Protein AF-A0A951P080-F1 (afdb_monomer)

Structure (mmCIF, N/CA/C/O backbone):
data_AF-A0A951P080-F1
#
_entry.id   AF-A0A951P080-F1
#
loop_
_atom_site.group_PDB
_atom_site.id
_atom_site.type_symbol
_atom_site.label_atom_id
_atom_site.label_alt_id
_atom_site.label_comp_id
_atom_site.label_asym_id
_atom_site.label_entity_id
_atom_site.label_seq_id
_atom_site.pdbx_PDB_ins_code
_atom_site.Cartn_x
_atom_site.Cartn_y
_atom_site.Cartn_z
_atom_site.occupancy
_atom_site.B_iso_or_equiv
_atom_site.auth_seq_id
_atom_site.auth_comp_id
_atom_site.auth_asym_id
_atom_site.auth_atom_id
_atom_site.pdbx_PDB_model_num
ATOM 1 N N . MET A 1 1 ? -37.720 -25.717 30.117 1.00 42.75 1 MET A N 1
ATOM 2 C CA . MET A 1 1 ? -37.869 -25.252 28.722 1.00 42.75 1 MET A CA 1
ATOM 3 C C . MET A 1 1 ? -37.943 -23.733 28.734 1.00 42.75 1 MET A C 1
ATOM 5 O O . MET A 1 1 ? -38.967 -23.180 29.104 1.00 42.75 1 MET A O 1
ATOM 9 N N . ARG A 1 2 ? -36.810 -23.066 28.484 1.00 39.78 2 ARG A N 1
ATOM 10 C CA . ARG A 1 2 ? -36.698 -21.600 28.465 1.00 39.78 2 ARG A CA 1
ATOM 11 C C . ARG A 1 2 ? -37.092 -21.096 27.079 1.00 39.78 2 ARG A C 1
ATOM 13 O O . ARG A 1 2 ? -36.580 -21.608 26.089 1.00 39.78 2 ARG A O 1
ATOM 20 N N . ASN A 1 3 ? -37.979 -20.104 27.046 1.00 39.56 3 ASN A N 1
ATOM 21 C CA . ASN A 1 3 ? -38.381 -19.349 25.862 1.00 39.56 3 ASN A CA 1
ATOM 22 C C . ASN A 1 3 ? -37.153 -18.889 25.056 1.00 39.56 3 ASN A C 1
ATOM 24 O O . ASN A 1 3 ? -36.475 -17.939 25.439 1.00 39.56 3 ASN A O 1
ATOM 28 N N . LEU A 1 4 ? -36.884 -19.579 23.945 1.00 43.38 4 LEU A N 1
ATOM 29 C CA . LEU A 1 4 ? -35.788 -19.318 23.002 1.00 43.38 4 LEU A CA 1
ATOM 30 C C . LEU A 1 4 ? -36.251 -18.582 21.734 1.00 43.38 4 LEU A C 1
ATOM 32 O O . LEU A 1 4 ? -35.545 -18.556 20.735 1.00 43.38 4 LEU A O 1
ATOM 36 N N . PHE A 1 5 ? -37.415 -17.938 21.779 1.00 47.53 5 PHE A N 1
ATOM 37 C CA . PHE A 1 5 ? -37.917 -17.119 20.678 1.00 47.53 5 PHE A CA 1
ATOM 38 C C . PHE A 1 5 ? -38.288 -15.725 21.177 1.00 47.53 5 PHE A C 1
ATOM 40 O O . PHE A 1 5 ? -39.442 -15.308 21.153 1.00 47.53 5 PHE A O 1
ATOM 47 N N . SER A 1 6 ? -37.268 -14.980 21.610 1.00 41.91 6 SER A N 1
ATOM 48 C CA . SER A 1 6 ? -37.319 -13.525 21.485 1.00 41.91 6 SER A CA 1
ATOM 49 C C . SER A 1 6 ? -37.272 -13.219 19.991 1.00 41.91 6 SER A C 1
ATOM 51 O O . SER A 1 6 ? -36.218 -13.283 19.355 1.00 41.91 6 SER A O 1
ATOM 53 N N . LYS A 1 7 ? -38.456 -12.993 19.417 1.00 45.06 7 LYS A N 1
ATOM 54 C CA . LYS A 1 7 ? -38.647 -12.427 18.085 1.00 45.06 7 LYS A CA 1
ATOM 55 C C . LYS A 1 7 ? -37.811 -11.152 18.026 1.00 45.06 7 LYS A C 1
ATOM 57 O O . LYS A 1 7 ? -38.175 -10.134 18.607 1.00 45.06 7 LYS A O 1
ATOM 62 N N . ARG A 1 8 ? -36.678 -11.226 17.330 1.00 43.91 8 ARG A N 1
ATOM 63 C CA . ARG A 1 8 ? -35.948 -10.063 16.840 1.00 43.91 8 ARG A CA 1
ATOM 64 C C . ARG A 1 8 ? -36.950 -9.326 15.957 1.00 43.91 8 ARG A C 1
ATOM 66 O O . ARG A 1 8 ? -37.187 -9.735 14.825 1.00 43.91 8 ARG A O 1
ATOM 73 N N . THR A 1 9 ? -37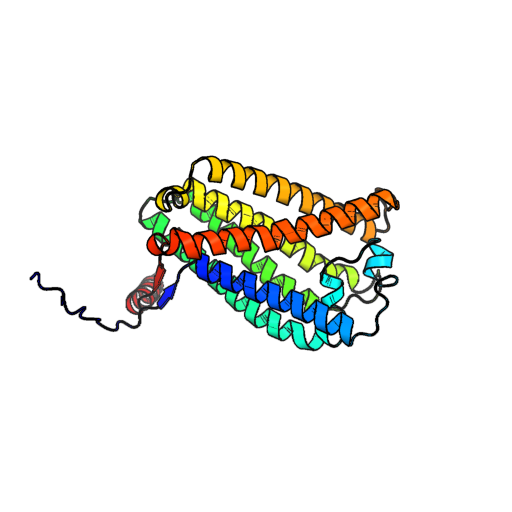.618 -8.310 16.492 1.00 46.84 9 THR A N 1
ATOM 74 C CA . THR A 1 9 ? -38.301 -7.309 15.675 1.00 46.84 9 THR A CA 1
ATOM 75 C C . THR A 1 9 ? -37.195 -6.550 14.970 1.00 46.84 9 THR A C 1
ATOM 77 O O . THR A 1 9 ? -36.691 -5.533 15.440 1.00 46.84 9 THR A O 1
ATOM 80 N N . GLN A 1 10 ? -36.737 -7.173 13.893 1.00 46.66 10 GLN A N 1
ATOM 81 C CA . GLN A 1 10 ? -35.905 -6.622 12.856 1.00 46.66 10 GLN A CA 1
ATOM 82 C C . GLN A 1 10 ? -36.757 -5.539 12.200 1.00 46.66 10 GLN A C 1
ATOM 84 O O . GLN A 1 10 ? -37.472 -5.769 11.235 1.00 46.66 10 GLN A O 1
ATOM 89 N N . SER A 1 11 ? -36.788 -4.372 12.840 1.00 48.22 11 SER A N 1
ATOM 90 C CA . SER A 1 11 ? -37.015 -3.133 12.124 1.00 48.22 11 SER A CA 1
ATOM 91 C C . SER A 1 11 ? -35.879 -3.080 11.114 1.00 48.22 11 SER A C 1
ATOM 93 O O . SER A 1 11 ? -34.749 -2.796 11.507 1.00 48.22 11 SER A O 1
ATOM 95 N N . ASP A 1 12 ? -36.167 -3.449 9.868 1.00 53.22 12 ASP A N 1
ATOM 96 C CA . ASP A 1 12 ? -35.338 -3.198 8.689 1.00 53.22 12 ASP A CA 1
ATOM 97 C C . ASP A 1 12 ? -35.188 -1.676 8.522 1.00 53.22 12 ASP A C 1
ATOM 99 O O . ASP A 1 12 ? -35.744 -1.064 7.614 1.00 53.22 12 ASP A O 1
ATOM 103 N N . SER A 1 13 ? -34.498 -1.016 9.456 1.00 58.09 13 SER A N 1
ATOM 104 C CA . SER A 1 13 ? -33.923 0.283 9.160 1.00 58.09 13 SER A CA 1
ATOM 105 C C . SER A 1 13 ? -32.848 0.029 8.114 1.00 58.09 13 SER A C 1
ATOM 107 O O . SER A 1 13 ? -31.997 -0.841 8.304 1.00 58.09 13 SER A O 1
ATOM 109 N N . ASP A 1 14 ? -32.930 0.756 6.999 1.00 73.12 14 ASP A N 1
ATOM 110 C CA . ASP A 1 14 ? -31.970 0.788 5.890 1.00 73.12 14 ASP A CA 1
ATOM 111 C C . ASP A 1 14 ? -30.580 1.291 6.350 1.00 73.12 14 ASP A C 1
ATOM 113 O O . ASP A 1 14 ? -30.051 2.293 5.860 1.00 73.12 14 ASP A O 1
ATOM 117 N N . ASP A 1 15 ? -29.992 0.637 7.349 1.00 82.62 15 ASP A N 1
ATOM 118 C CA . ASP A 1 15 ? -28.754 1.035 7.993 1.00 82.62 15 ASP A CA 1
ATOM 119 C C . ASP A 1 15 ? -27.585 0.319 7.322 1.00 82.62 15 ASP A C 1
ATOM 121 O O . ASP A 1 15 ? -27.435 -0.907 7.369 1.00 82.62 15 ASP A O 1
ATOM 125 N N . LEU A 1 16 ? -26.704 1.103 6.707 1.00 89.62 16 LEU A N 1
ATOM 126 C CA . LEU A 1 16 ? -25.500 0.578 6.081 1.00 89.62 16 LEU A CA 1
ATOM 127 C C . LEU A 1 16 ? -24.460 0.264 7.166 1.00 89.62 16 LEU A C 1
ATOM 129 O O . LEU A 1 16 ? -23.935 1.161 7.827 1.00 89.62 16 LEU A O 1
ATOM 133 N N . THR A 1 17 ? -24.133 -1.020 7.331 1.00 92.62 17 THR A N 1
ATOM 134 C CA . THR A 1 17 ? -23.106 -1.482 8.276 1.00 92.62 17 THR A CA 1
ATOM 135 C C . THR A 1 17 ? -21.754 -1.657 7.593 1.00 92.62 17 THR A C 1
ATOM 137 O O . THR A 1 17 ? -21.612 -2.473 6.678 1.00 92.62 17 THR A O 1
ATOM 140 N N . LEU A 1 18 ? -20.731 -0.954 8.075 1.00 94.44 18 LEU A N 1
ATOM 141 C CA . LEU A 1 18 ? -19.364 -1.048 7.565 1.00 94.44 18 LEU A CA 1
ATOM 142 C C . LEU A 1 18 ? -18.445 -1.676 8.618 1.00 94.44 18 LEU A C 1
ATOM 144 O O . LEU A 1 18 ? -18.350 -1.196 9.744 1.00 94.44 18 LEU A O 1
ATOM 148 N N . VAL A 1 19 ? -17.725 -2.733 8.236 1.00 96.56 19 VAL A N 1
ATOM 149 C CA . VAL A 1 19 ? -16.697 -3.366 9.078 1.00 96.56 19 VAL A CA 1
ATOM 150 C C . VAL A 1 19 ? -15.332 -3.087 8.466 1.00 96.56 19 VAL A C 1
ATOM 152 O O . VAL A 1 19 ? -14.973 -3.679 7.445 1.00 96.56 19 VAL A O 1
ATOM 155 N N . VAL A 1 20 ? -14.575 -2.186 9.093 1.00 96.62 20 VAL A N 1
ATOM 156 C CA . VAL A 1 20 ? -13.338 -1.610 8.536 1.00 96.62 20 VAL A CA 1
ATOM 157 C C . VAL A 1 20 ? -12.326 -2.683 8.133 1.00 96.62 20 VAL A C 1
ATOM 159 O O . VAL A 1 20 ? -11.852 -2.680 6.997 1.00 96.62 20 VAL A O 1
ATOM 162 N N . GLU A 1 21 ? -12.059 -3.657 9.005 1.00 96.94 21 GLU A N 1
ATOM 163 C CA . GLU A 1 21 ? -11.062 -4.702 8.725 1.00 96.94 21 GLU A CA 1
ATOM 164 C C . GLU A 1 21 ? -11.506 -5.658 7.601 1.00 96.94 21 GLU A C 1
ATOM 166 O O . GLU A 1 21 ? -10.677 -6.143 6.831 1.00 96.94 21 GLU A O 1
ATOM 171 N N . LYS A 1 22 ? -12.821 -5.878 7.428 1.00 97.06 22 LYS A N 1
ATOM 172 C CA . LYS A 1 22 ? -13.353 -6.671 6.303 1.00 97.06 22 LYS A CA 1
ATOM 173 C C . LYS A 1 22 ? -13.254 -5.905 4.985 1.00 97.06 22 LYS A C 1
ATOM 175 O O . LYS A 1 22 ? -12.904 -6.502 3.970 1.00 97.06 22 LYS A O 1
ATOM 180 N N . LEU A 1 23 ? -13.540 -4.600 4.988 1.00 97.56 23 LEU A N 1
ATOM 181 C CA . LEU A 1 23 ? -13.357 -3.745 3.809 1.00 97.56 23 LEU A CA 1
ATOM 182 C C . LEU A 1 23 ? -11.888 -3.699 3.395 1.00 97.56 23 LEU A C 1
ATOM 184 O O . LEU A 1 23 ? -11.578 -3.877 2.219 1.00 97.56 23 LEU A O 1
ATOM 188 N N . ARG A 1 24 ? -10.980 -3.565 4.367 1.00 97.75 24 ARG A N 1
ATOM 189 C CA . ARG A 1 24 ? -9.542 -3.627 4.116 1.00 97.75 24 ARG A CA 1
ATOM 190 C C . ARG A 1 24 ? -9.130 -4.962 3.500 1.00 97.75 24 ARG A C 1
ATOM 192 O O . ARG A 1 24 ? -8.413 -4.963 2.505 1.00 97.75 24 ARG A O 1
ATOM 199 N N . LEU A 1 25 ? -9.593 -6.089 4.048 1.00 98.00 25 LEU A N 1
ATOM 200 C CA . LEU A 1 25 ? -9.307 -7.413 3.486 1.00 98.00 25 LEU A CA 1
ATOM 201 C C . LEU A 1 25 ? -9.775 -7.526 2.028 1.00 98.00 25 LEU A C 1
ATOM 203 O O . LEU A 1 25 ? -9.013 -7.994 1.187 1.00 98.00 25 LEU A O 1
ATOM 207 N N . ARG A 1 26 ? -10.994 -7.061 1.721 1.00 98.25 26 ARG A N 1
ATOM 208 C CA . ARG A 1 26 ? -11.545 -7.058 0.355 1.00 98.25 26 ARG A CA 1
ATOM 209 C C . ARG A 1 26 ? -10.713 -6.203 -0.598 1.00 98.25 26 ARG A C 1
ATOM 211 O O . ARG A 1 26 ? -10.420 -6.660 -1.694 1.00 98.25 26 ARG A O 1
ATOM 218 N N . ALA A 1 27 ? -10.301 -5.012 -0.170 1.00 97.94 27 ALA A N 1
ATOM 219 C CA . ALA A 1 27 ? -9.490 -4.112 -0.984 1.00 97.94 27 ALA A CA 1
ATOM 220 C C . ALA A 1 27 ? -8.101 -4.701 -1.299 1.00 97.94 27 ALA A C 1
ATOM 222 O O . ALA A 1 27 ? -7.631 -4.648 -2.432 1.00 97.94 27 ALA A O 1
ATOM 223 N N . TYR A 1 28 ? -7.446 -5.329 -0.319 1.00 98.12 28 TYR A N 1
ATOM 224 C CA . TYR A 1 28 ? -6.177 -6.024 -0.560 1.00 98.12 28 TYR A CA 1
ATOM 225 C C . TYR A 1 28 ? -6.343 -7.283 -1.419 1.00 98.12 28 TYR A C 1
ATOM 227 O O . TYR A 1 28 ? -5.500 -7.557 -2.271 1.00 98.12 28 TYR A O 1
ATOM 235 N N . ALA A 1 29 ? -7.427 -8.037 -1.224 1.00 98.19 29 ALA A N 1
ATOM 236 C CA . ALA A 1 29 ? -7.731 -9.195 -2.055 1.00 98.19 29 ALA A CA 1
ATOM 237 C C . ALA A 1 29 ? -7.985 -8.789 -3.515 1.00 98.19 29 ALA A C 1
ATOM 239 O O . ALA A 1 29 ? -7.468 -9.441 -4.416 1.00 98.19 29 ALA A O 1
ATOM 240 N N . SER A 1 30 ? -8.710 -7.692 -3.764 1.00 98.38 30 SER A N 1
ATOM 241 C CA . SER A 1 30 ? -8.926 -7.195 -5.127 1.00 98.38 30 SER A CA 1
ATOM 242 C C . SER A 1 30 ? -7.626 -6.704 -5.769 1.00 98.38 30 SER A C 1
ATOM 244 O O . SER A 1 30 ? -7.385 -6.992 -6.937 1.00 98.38 30 SER A O 1
ATOM 246 N N . PHE A 1 31 ? -6.739 -6.056 -5.003 1.00 97.75 31 PHE A N 1
ATOM 247 C CA . PHE A 1 31 ? -5.404 -5.712 -5.496 1.00 97.75 31 PHE A CA 1
ATOM 248 C C . PHE A 1 31 ? -4.595 -6.957 -5.881 1.00 97.75 31 PHE A C 1
ATOM 250 O O . PHE A 1 31 ? -3.954 -6.976 -6.929 1.00 97.75 31 PHE A O 1
ATOM 257 N N . LEU A 1 32 ? -4.656 -8.024 -5.079 1.00 97.81 32 LEU A N 1
ATOM 258 C CA . LEU A 1 32 ? -3.996 -9.282 -5.421 1.00 97.81 32 LEU A CA 1
ATOM 259 C C . LEU A 1 32 ? -4.563 -9.887 -6.715 1.00 97.81 32 LEU A C 1
ATOM 261 O O . LEU A 1 32 ? -3.796 -10.415 -7.513 1.00 97.81 32 LEU A O 1
ATOM 265 N N . VAL A 1 33 ? -5.870 -9.760 -6.966 1.00 98.38 33 VAL A N 1
ATOM 266 C CA . VAL A 1 33 ? -6.475 -10.162 -8.248 1.00 98.38 33 VAL A CA 1
ATOM 267 C C . VAL A 1 33 ? -5.895 -9.355 -9.413 1.00 98.38 33 VAL A C 1
ATOM 269 O O . VAL A 1 33 ? -5.514 -9.963 -10.409 1.00 98.38 33 VAL A O 1
ATOM 272 N N . VAL A 1 34 ? -5.751 -8.027 -9.289 1.00 98.38 34 VAL A N 1
ATOM 273 C CA . VAL A 1 34 ? -5.088 -7.187 -10.314 1.00 98.38 34 VAL A CA 1
ATOM 274 C C . VAL A 1 34 ? -3.682 -7.713 -10.614 1.00 98.38 34 VAL A C 1
ATOM 276 O O . VAL A 1 34 ? -3.332 -7.914 -11.775 1.00 98.38 34 VAL A O 1
ATOM 279 N N . VAL A 1 35 ? -2.898 -7.995 -9.568 1.00 97.94 35 VAL A N 1
ATOM 280 C CA . VAL A 1 35 ? -1.530 -8.518 -9.697 1.00 97.94 35 VAL A CA 1
ATOM 281 C C . VAL A 1 35 ? -1.510 -9.869 -10.417 1.00 97.94 35 VAL A C 1
ATOM 283 O O . VAL A 1 35 ? -0.759 -10.044 -11.375 1.00 97.94 35 VAL A O 1
ATOM 286 N N . LEU A 1 36 ? -2.333 -10.822 -9.975 1.00 98.31 36 LEU A N 1
ATOM 287 C CA . LEU A 1 36 ? -2.366 -12.175 -10.536 1.00 98.31 36 LEU A CA 1
ATOM 288 C C . LEU A 1 36 ? -2.833 -12.182 -11.994 1.00 98.31 36 LEU A C 1
ATOM 290 O O . LEU A 1 36 ? -2.247 -12.888 -12.813 1.00 98.31 36 LEU A O 1
ATOM 294 N N . VAL A 1 37 ? -3.848 -11.379 -12.328 1.00 98.56 37 VAL A N 1
ATOM 295 C CA . VAL A 1 37 ? -4.313 -11.226 -13.712 1.00 98.56 37 VAL A CA 1
ATOM 296 C C . VAL A 1 37 ? -3.223 -10.590 -14.574 1.00 98.56 37 VAL A C 1
ATOM 298 O O . VAL A 1 37 ? -2.988 -11.075 -15.673 1.00 98.56 37 VAL A O 1
ATOM 301 N N . GLY A 1 38 ? -2.505 -9.578 -14.078 1.00 98.25 38 GLY A N 1
ATOM 302 C CA . GLY A 1 38 ? -1.392 -8.968 -14.815 1.00 98.25 38 GLY A CA 1
ATOM 303 C C . GLY A 1 38 ? -0.272 -9.959 -15.124 1.00 98.25 38 GLY A C 1
ATOM 304 O O . GLY A 1 38 ? 0.170 -10.059 -16.269 1.00 98.25 38 GLY A O 1
ATOM 305 N N . ILE A 1 39 ? 0.140 -10.755 -14.129 1.00 98.00 39 ILE A N 1
ATOM 306 C CA . ILE A 1 39 ? 1.137 -11.822 -14.314 1.00 98.00 39 ILE A CA 1
ATOM 307 C C . ILE A 1 39 ? 0.652 -12.831 -15.362 1.00 98.00 39 ILE A C 1
ATOM 309 O O . ILE A 1 39 ? 1.402 -13.185 -16.270 1.00 98.00 39 ILE A O 1
ATOM 313 N N . LEU A 1 40 ? -0.601 -13.283 -15.249 1.00 98.38 40 LEU A N 1
ATOM 314 C CA . LEU A 1 40 ? -1.192 -14.255 -16.167 1.00 98.38 40 LEU A CA 1
ATOM 315 C C . LEU A 1 40 ? -1.228 -13.724 -17.604 1.00 98.38 40 LEU A C 1
ATOM 317 O O . LEU A 1 40 ? -0.775 -14.404 -18.521 1.00 98.38 40 LEU A O 1
ATOM 321 N N . LEU A 1 41 ? -1.747 -12.511 -17.798 1.00 98.25 41 LEU A N 1
ATOM 322 C CA . LEU A 1 41 ? -1.898 -11.906 -19.118 1.00 98.25 41 LEU A CA 1
ATOM 323 C C . LEU A 1 41 ? -0.547 -11.656 -19.789 1.00 98.25 41 LEU A C 1
ATOM 325 O O . LEU A 1 41 ? -0.375 -11.972 -20.964 1.00 98.25 41 LEU A O 1
ATOM 329 N N . THR A 1 42 ? 0.422 -11.146 -19.033 1.00 97.25 42 THR A N 1
ATOM 330 C CA . THR A 1 42 ? 1.763 -10.869 -19.556 1.00 97.25 42 THR A CA 1
ATOM 331 C C . THR A 1 42 ? 2.460 -12.157 -19.986 1.00 97.25 42 THR A C 1
ATOM 333 O O . THR A 1 42 ? 2.952 -12.244 -21.108 1.00 97.25 42 THR A O 1
ATOM 336 N N . ASN A 1 43 ? 2.446 -13.187 -19.134 1.00 96.69 43 ASN A N 1
ATOM 337 C CA . ASN A 1 43 ? 3.151 -14.440 -19.411 1.00 96.69 43 ASN A CA 1
ATOM 338 C C . ASN A 1 43 ? 2.510 -15.263 -20.537 1.00 96.69 43 ASN A C 1
ATOM 340 O O . ASN A 1 43 ? 3.216 -16.011 -21.205 1.00 96.69 43 ASN A O 1
ATOM 344 N N . LEU A 1 44 ? 1.190 -15.166 -20.732 1.00 97.69 44 LEU A N 1
ATOM 345 C CA . LEU A 1 44 ? 0.491 -15.935 -21.766 1.00 97.69 44 LEU A CA 1
ATOM 346 C C . LEU A 1 44 ? 0.405 -15.217 -23.117 1.00 97.69 44 LEU A C 1
ATOM 348 O O . LEU A 1 44 ? 0.322 -15.898 -24.137 1.00 97.69 44 LEU A O 1
ATOM 352 N N . PHE A 1 45 ? 0.387 -13.878 -23.142 1.00 97.31 45 PHE A N 1
ATOM 353 C CA . PHE A 1 45 ? 0.009 -13.132 -24.351 1.00 97.31 45 PHE A CA 1
ATOM 354 C C . PHE A 1 45 ? 0.978 -12.024 -24.776 1.00 97.31 45 PHE A C 1
ATOM 356 O O . PHE A 1 45 ? 0.963 -11.663 -25.951 1.00 97.31 45 PHE A O 1
ATOM 363 N N . ALA A 1 46 ? 1.804 -11.465 -23.883 1.00 93.38 46 ALA A N 1
ATOM 364 C CA . ALA A 1 46 ? 2.576 -10.262 -24.218 1.00 93.38 46 ALA A CA 1
ATOM 365 C C . ALA A 1 46 ? 3.802 -10.534 -25.113 1.00 93.38 46 ALA A C 1
ATOM 367 O O . ALA A 1 46 ? 4.319 -9.598 -25.714 1.00 93.38 46 ALA A O 1
ATOM 368 N N . ASN A 1 47 ? 4.259 -11.791 -25.225 1.00 94.69 47 ASN A N 1
ATOM 369 C CA . ASN A 1 47 ? 5.439 -12.187 -26.014 1.00 94.69 47 ASN A CA 1
ATOM 370 C C . ASN A 1 47 ? 6.676 -11.297 -25.762 1.00 94.69 47 ASN A C 1
ATOM 372 O O . ASN A 1 47 ? 7.404 -10.951 -26.690 1.00 94.69 47 ASN A O 1
ATOM 376 N N . ILE A 1 48 ? 6.903 -10.912 -24.503 1.00 94.19 48 ILE A N 1
ATOM 377 C CA . ILE A 1 48 ? 8.035 -10.074 -24.096 1.00 94.19 48 ILE A CA 1
ATOM 378 C C . ILE A 1 48 ? 9.167 -10.917 -23.510 1.00 94.19 48 ILE A C 1
ATOM 380 O O . ILE A 1 48 ? 8.919 -11.871 -22.770 1.00 94.19 48 ILE A O 1
ATOM 384 N N . ASP A 1 49 ? 10.413 -10.521 -23.772 1.00 95.88 49 ASP A N 1
ATOM 385 C CA . ASP A 1 49 ? 11.555 -11.035 -23.019 1.00 95.88 49 ASP A CA 1
ATOM 386 C C . ASP A 1 49 ? 11.737 -10.214 -21.739 1.00 95.88 49 ASP A C 1
ATOM 388 O O . ASP A 1 49 ? 12.182 -9.066 -21.754 1.00 95.88 49 ASP A O 1
ATOM 392 N N . LEU A 1 50 ? 11.397 -10.814 -20.599 1.00 94.69 50 LEU A N 1
ATOM 393 C CA . LEU A 1 50 ? 11.576 -10.179 -19.294 1.00 94.69 50 LEU A CA 1
ATOM 394 C C . LEU A 1 50 ? 13.056 -9.929 -18.959 1.00 94.69 50 LEU A C 1
ATOM 396 O O . LEU A 1 50 ? 13.341 -9.084 -18.109 1.00 94.69 50 LEU A O 1
ATOM 400 N N . ASN A 1 51 ? 14.001 -10.621 -19.597 1.00 95.94 51 ASN A N 1
ATOM 401 C CA . ASN A 1 51 ? 15.432 -10.386 -19.383 1.00 95.94 51 ASN A CA 1
ATOM 402 C C . ASN A 1 51 ? 15.959 -9.163 -20.143 1.00 95.94 51 ASN A C 1
ATOM 404 O O . ASN A 1 51 ? 17.055 -8.703 -19.832 1.00 95.94 51 ASN A O 1
ATOM 408 N N . ASP A 1 52 ? 15.177 -8.619 -21.076 1.00 95.62 52 ASP A N 1
ATOM 409 C CA . ASP A 1 52 ? 15.516 -7.424 -21.855 1.00 95.62 52 ASP A CA 1
ATOM 410 C C . ASP A 1 52 ? 14.420 -6.346 -21.770 1.00 95.62 52 ASP A C 1
ATOM 412 O O . ASP A 1 52 ? 14.220 -5.525 -22.662 1.00 95.62 52 ASP A O 1
ATOM 416 N N . SER A 1 53 ? 13.667 -6.334 -20.670 1.00 95.31 53 SER A N 1
ATOM 417 C CA . SER A 1 53 ? 12.686 -5.280 -20.422 1.00 95.31 53 SER A CA 1
ATOM 418 C C . SER A 1 53 ? 13.376 -3.941 -20.125 1.00 95.31 53 SER A C 1
ATOM 420 O O . SER A 1 53 ? 14.499 -3.888 -19.614 1.00 95.31 53 SER A O 1
ATOM 422 N N . LEU A 1 54 ? 12.657 -2.831 -20.320 1.00 95.06 54 LEU A N 1
ATOM 423 C CA . LEU A 1 54 ? 13.146 -1.499 -19.942 1.00 95.06 54 LEU A CA 1
ATOM 424 C C . LEU A 1 54 ? 13.513 -1.421 -18.449 1.00 95.06 54 LEU A C 1
ATOM 426 O O . LEU A 1 54 ? 14.504 -0.797 -18.071 1.00 95.06 54 LEU A O 1
ATOM 430 N N . LEU A 1 55 ? 12.736 -2.085 -17.588 1.00 94.50 55 LEU A N 1
ATOM 431 C CA . LEU A 1 55 ? 13.009 -2.143 -16.153 1.00 94.50 55 LEU A CA 1
ATOM 432 C C . LEU A 1 55 ? 14.292 -2.929 -15.864 1.00 94.50 55 LEU A C 1
ATOM 434 O O . LEU A 1 55 ? 15.074 -2.513 -15.009 1.00 94.50 55 LEU A O 1
ATOM 438 N N . MET A 1 56 ? 14.545 -4.024 -16.583 1.00 95.69 56 MET A N 1
ATOM 439 C CA . MET A 1 56 ? 15.796 -4.770 -16.468 1.00 95.69 56 MET A CA 1
ATOM 440 C C . MET A 1 56 ? 16.990 -3.921 -16.917 1.00 95.69 56 MET A C 1
ATOM 442 O O . MET A 1 56 ? 18.005 -3.887 -16.223 1.00 95.69 56 MET A O 1
ATOM 446 N N . GLN A 1 57 ? 16.856 -3.181 -18.018 1.00 94.94 57 GLN A N 1
ATOM 447 C CA . GLN A 1 57 ? 17.912 -2.309 -18.539 1.00 94.94 57 GLN A CA 1
ATOM 448 C C . GLN A 1 57 ? 18.243 -1.153 -17.579 1.00 94.94 57 GLN A C 1
ATOM 450 O O . GLN A 1 57 ? 19.417 -0.858 -17.354 1.00 94.94 57 GLN A O 1
ATOM 455 N N . VAL A 1 58 ? 17.230 -0.521 -16.974 1.00 94.69 58 VAL A N 1
ATOM 456 C CA . VAL A 1 58 ? 17.430 0.638 -16.085 1.00 94.69 58 VAL A CA 1
ATOM 457 C C . VAL A 1 58 ? 17.752 0.217 -14.651 1.00 94.69 58 VAL A C 1
ATOM 459 O O . VAL A 1 58 ? 18.727 0.687 -14.066 1.00 94.69 58 VAL A O 1
ATOM 462 N N . PHE A 1 59 ? 16.942 -0.659 -14.056 1.00 94.62 59 PHE A N 1
ATOM 463 C CA . PHE A 1 59 ? 17.048 -1.025 -12.639 1.00 94.62 59 PHE A CA 1
ATOM 464 C C . PHE A 1 59 ? 17.902 -2.272 -12.396 1.00 94.62 59 PHE A C 1
ATOM 466 O O . PHE A 1 59 ? 18.338 -2.502 -11.267 1.00 94.62 59 PHE A O 1
ATOM 473 N N . GLY A 1 60 ? 18.137 -3.095 -13.422 1.00 94.75 60 GLY A N 1
ATOM 474 C CA . GLY A 1 60 ? 18.809 -4.388 -13.280 1.00 94.75 60 GLY A CA 1
ATOM 475 C C . GLY A 1 60 ? 17.932 -5.490 -12.684 1.00 94.75 60 GLY A C 1
ATOM 476 O O . GLY A 1 60 ? 18.456 -6.544 -12.326 1.00 94.75 60 GLY A O 1
ATOM 477 N N . PHE A 1 61 ? 16.627 -5.246 -12.533 1.00 95.62 61 PHE A N 1
ATOM 478 C CA . PHE A 1 61 ? 15.631 -6.238 -12.135 1.00 95.62 61 PHE A CA 1
ATOM 479 C C . PHE A 1 61 ? 14.224 -5.784 -12.538 1.00 95.62 61 PHE A C 1
ATOM 481 O O . PHE A 1 61 ? 13.935 -4.591 -12.621 1.00 95.62 61 PHE A O 1
ATOM 488 N N . ASN A 1 62 ? 13.319 -6.748 -12.704 1.00 95.94 62 ASN A N 1
ATOM 489 C CA . ASN A 1 62 ? 11.895 -6.469 -12.854 1.00 95.94 62 ASN A CA 1
ATOM 490 C C . ASN A 1 62 ? 11.210 -6.406 -11.493 1.00 95.94 62 ASN A C 1
ATOM 492 O O . ASN A 1 62 ? 11.287 -7.357 -10.712 1.00 95.94 62 ASN A O 1
ATOM 496 N N . ASN A 1 63 ? 10.512 -5.302 -11.240 1.00 95.25 63 ASN A N 1
ATOM 497 C CA . ASN A 1 63 ? 9.524 -5.219 -10.171 1.00 95.25 63 ASN A CA 1
ATOM 498 C C . ASN A 1 63 ? 8.142 -5.648 -10.700 1.00 95.25 63 ASN A C 1
ATOM 500 O O . ASN A 1 63 ? 7.982 -5.955 -11.881 1.00 95.25 63 ASN A O 1
ATOM 504 N N . ILE A 1 64 ? 7.134 -5.669 -9.826 1.00 96.00 64 ILE A N 1
ATOM 505 C CA . ILE A 1 64 ? 5.789 -6.142 -10.183 1.00 96.00 64 ILE A CA 1
ATOM 506 C C . ILE A 1 64 ? 5.111 -5.330 -11.302 1.00 96.00 64 ILE A C 1
ATOM 508 O O . ILE A 1 64 ? 4.257 -5.875 -11.995 1.00 96.00 64 ILE A O 1
ATOM 512 N N . CYS A 1 65 ? 5.489 -4.064 -11.505 1.00 95.44 65 CYS A N 1
ATOM 513 C CA . CYS A 1 65 ? 4.877 -3.208 -12.520 1.00 95.44 65 CYS A CA 1
ATOM 514 C C . CYS A 1 65 ? 5.151 -3.692 -13.944 1.00 95.44 65 CYS A C 1
ATOM 516 O O . CYS A 1 65 ? 4.307 -3.467 -14.798 1.00 95.44 65 CYS A O 1
ATOM 518 N N . VAL A 1 66 ? 6.222 -4.467 -14.182 1.00 96.94 66 VAL A N 1
ATOM 519 C CA . VAL A 1 66 ? 6.499 -5.027 -15.520 1.00 96.94 66 VAL A CA 1
ATOM 520 C C . VAL A 1 66 ? 5.304 -5.811 -16.076 1.00 96.94 66 VAL A C 1
ATOM 522 O O . VAL A 1 66 ? 5.075 -5.836 -17.278 1.00 96.94 66 VAL A O 1
ATOM 525 N N . TYR A 1 67 ? 4.504 -6.433 -15.202 1.00 97.75 67 TYR A N 1
ATOM 526 C CA . TYR A 1 67 ? 3.331 -7.218 -15.590 1.00 97.75 67 TYR A CA 1
ATOM 527 C C . TYR A 1 67 ? 2.096 -6.360 -15.911 1.00 97.75 67 TYR A C 1
ATOM 529 O O . TYR A 1 67 ? 1.035 -6.887 -16.255 1.00 97.75 67 TYR A O 1
ATOM 537 N N . PHE A 1 68 ? 2.199 -5.045 -15.742 1.00 97.38 68 PHE A N 1
ATOM 538 C CA . PHE A 1 68 ? 1.138 -4.074 -15.996 1.00 97.38 68 PHE A CA 1
ATOM 539 C C . PHE A 1 68 ? 1.399 -3.263 -17.269 1.00 97.38 68 PHE A C 1
ATOM 541 O O . PHE A 1 68 ? 0.462 -2.678 -17.808 1.00 97.38 68 PHE A O 1
ATOM 548 N N . ASP A 1 69 ? 2.639 -3.278 -17.764 1.00 96.50 69 ASP A N 1
ATOM 549 C CA . ASP A 1 69 ? 3.139 -2.326 -18.761 1.00 96.50 69 ASP A CA 1
ATOM 550 C C . ASP 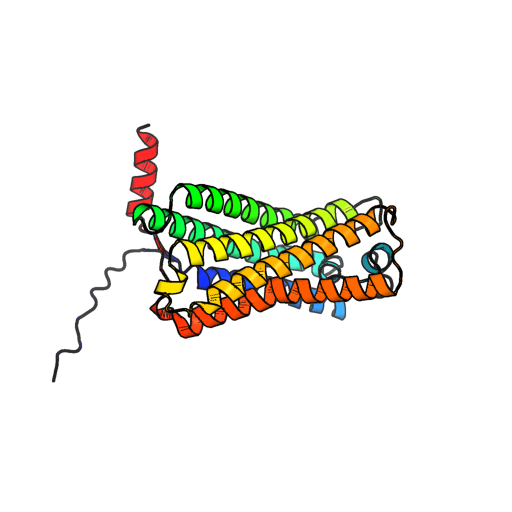A 1 69 ? 2.836 -2.715 -20.213 1.00 96.50 69 ASP A C 1
ATOM 552 O O . ASP A 1 69 ? 2.885 -1.862 -21.102 1.00 96.50 69 ASP A O 1
ATOM 556 N N . TYR A 1 70 ? 2.494 -3.984 -20.461 1.00 95.88 70 TYR A N 1
ATOM 557 C CA . TYR A 1 70 ? 2.364 -4.541 -21.809 1.00 95.88 70 TYR A CA 1
ATOM 558 C C . TYR A 1 70 ? 0.941 -5.032 -22.116 1.00 95.88 70 TYR A C 1
ATOM 560 O O . TYR A 1 70 ? 0.275 -5.597 -21.242 1.00 95.88 70 TYR A O 1
ATOM 568 N N . PRO A 1 71 ? 0.448 -4.871 -23.359 1.00 96.69 71 PRO A N 1
ATOM 569 C CA . PRO A 1 71 ? -0.787 -5.509 -23.799 1.00 96.69 71 PRO A CA 1
ATOM 570 C C . PRO A 1 71 ? -0.756 -7.038 -23.617 1.00 96.69 71 PRO A C 1
ATOM 572 O O . PRO A 1 71 ? 0.281 -7.655 -23.861 1.00 96.69 71 PRO A O 1
ATOM 575 N N . PRO A 1 72 ? -1.880 -7.673 -23.228 1.00 97.44 72 PRO A N 1
ATOM 576 C CA . PRO A 1 72 ? -3.208 -7.088 -23.012 1.00 97.44 72 PRO A CA 1
ATOM 577 C C . PRO A 1 72 ? -3.442 -6.528 -21.593 1.00 97.44 72 PRO A C 1
ATOM 579 O O . PRO A 1 72 ? -4.541 -6.044 -21.310 1.00 97.44 72 PRO A O 1
ATOM 582 N N . SER A 1 73 ? -2.450 -6.567 -20.692 1.00 97.88 73 SER A N 1
ATOM 583 C CA . SER A 1 73 ? -2.593 -6.068 -19.314 1.00 97.88 73 SER A CA 1
ATOM 584 C C . SER A 1 73 ? -2.993 -4.592 -19.271 1.00 97.88 73 SER A C 1
ATOM 586 O O . SER A 1 73 ? -3.881 -4.224 -18.501 1.00 97.88 73 SER A O 1
ATOM 588 N N . THR A 1 74 ? -2.432 -3.764 -20.154 1.00 96.81 74 THR A N 1
ATOM 589 C CA . THR A 1 74 ? -2.758 -2.330 -20.259 1.00 96.81 74 THR A CA 1
ATOM 590 C C . THR A 1 74 ? -4.224 -2.050 -20.606 1.00 96.81 74 THR A C 1
ATOM 592 O O . THR A 1 74 ? -4.725 -0.974 -20.296 1.00 96.81 74 THR A O 1
ATOM 595 N N . TYR A 1 75 ? -4.951 -3.012 -21.185 1.00 96.88 75 TYR A N 1
ATOM 596 C CA . TYR A 1 75 ? -6.380 -2.870 -21.493 1.00 96.88 75 TYR A CA 1
ATOM 597 C C . TYR A 1 75 ? -7.285 -3.389 -20.372 1.00 96.88 75 TYR A C 1
ATOM 599 O O . TYR A 1 75 ? -8.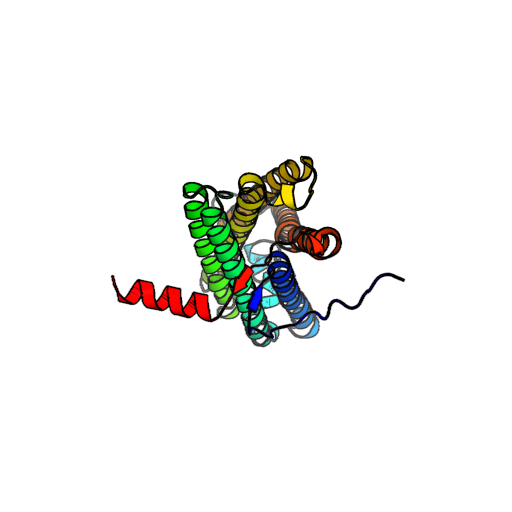358 -2.839 -20.127 1.00 96.88 75 TYR A O 1
ATOM 607 N N . VAL A 1 76 ? -6.866 -4.451 -19.680 1.00 98.31 76 VAL A N 1
ATOM 608 C CA . VAL A 1 76 ? -7.703 -5.160 -18.696 1.00 98.31 76 VAL A CA 1
ATOM 609 C C . VAL A 1 76 ? -7.510 -4.621 -17.279 1.00 98.31 76 VAL A C 1
ATOM 611 O O . VAL A 1 76 ? -8.475 -4.435 -16.532 1.00 98.31 76 VAL A O 1
ATOM 614 N N . LEU A 1 77 ? -6.265 -4.362 -16.884 1.00 98.44 77 LEU A N 1
ATOM 615 C CA . LEU A 1 77 ? -5.946 -3.972 -15.515 1.00 98.44 77 LEU A CA 1
ATOM 616 C C . LEU A 1 77 ? -6.476 -2.596 -15.091 1.00 98.44 77 LEU A C 1
ATOM 618 O O . LEU A 1 77 ? -6.852 -2.508 -13.922 1.00 98.44 77 LEU A O 1
ATOM 622 N N . PRO A 1 78 ? -6.606 -1.558 -15.950 1.00 98.44 78 PRO A N 1
ATOM 623 C CA . PRO A 1 78 ? -7.227 -0.300 -15.531 1.00 98.44 78 PRO A CA 1
ATOM 624 C C . PRO A 1 78 ? -8.650 -0.498 -14.985 1.00 98.44 78 PRO A C 1
ATOM 626 O O . PRO A 1 78 ? -9.026 0.104 -13.978 1.00 98.44 78 PRO A O 1
ATOM 629 N N . PHE A 1 79 ? -9.432 -1.394 -15.599 1.00 98.44 79 PHE A N 1
ATOM 630 C CA . PHE A 1 79 ? -10.784 -1.721 -15.144 1.00 98.44 79 PHE A CA 1
ATOM 631 C C . PHE A 1 79 ? -10.776 -2.422 -13.776 1.00 98.44 79 PHE A C 1
ATOM 633 O O . PHE A 1 79 ? -11.484 -2.011 -12.854 1.00 98.44 79 PHE A O 1
ATOM 640 N N . LEU A 1 80 ? -9.933 -3.446 -13.603 1.00 98.44 80 LEU A N 1
ATOM 641 C CA . LEU A 1 80 ? -9.800 -4.147 -12.318 1.00 98.44 80 LEU A CA 1
ATOM 642 C C . LEU A 1 80 ? -9.228 -3.236 -11.218 1.00 98.44 80 LEU A C 1
ATOM 644 O O . LEU A 1 80 ? -9.610 -3.334 -10.044 1.00 98.44 80 LEU A O 1
ATOM 648 N N . TRP A 1 81 ? -8.334 -2.322 -11.595 1.00 98.38 81 TRP A N 1
ATOM 649 C CA . TRP A 1 81 ? -7.801 -1.302 -10.708 1.00 98.38 81 TRP A CA 1
ATOM 650 C C . TRP A 1 81 ? -8.886 -0.324 -10.264 1.00 98.38 81 TRP A C 1
ATOM 652 O O . TRP A 1 81 ? -8.949 -0.029 -9.076 1.00 98.38 81 TRP A O 1
ATOM 662 N N . ALA A 1 82 ? -9.792 0.112 -11.143 1.00 98.56 82 ALA A N 1
ATOM 663 C CA . ALA A 1 82 ? -10.904 0.986 -10.761 1.00 98.56 82 ALA A CA 1
ATOM 664 C C . ALA A 1 82 ? -11.784 0.359 -9.661 1.00 98.56 82 ALA A C 1
ATOM 666 O O . ALA A 1 82 ? -12.129 1.028 -8.684 1.00 98.56 82 ALA A O 1
ATOM 667 N N . ILE A 1 83 ? -12.073 -0.945 -9.754 1.00 98.50 83 ILE A N 1
ATOM 668 C CA . ILE A 1 83 ? -12.787 -1.690 -8.700 1.00 98.50 83 ILE A CA 1
ATOM 669 C C . ILE A 1 83 ? -11.976 -1.684 -7.396 1.00 98.50 83 ILE A C 1
ATOM 671 O O . ILE A 1 83 ? -12.504 -1.386 -6.321 1.00 98.50 83 ILE A O 1
ATOM 675 N N . THR A 1 84 ? -10.677 -1.979 -7.486 1.00 98.38 84 THR A N 1
ATOM 676 C CA . THR A 1 84 ? -9.767 -1.975 -6.330 1.00 98.38 84 THR A CA 1
ATOM 677 C C . THR A 1 84 ? -9.675 -0.600 -5.675 1.00 98.38 84 THR A C 1
ATOM 679 O O . THR A 1 84 ? -9.714 -0.501 -4.449 1.00 98.38 84 THR A O 1
ATOM 682 N N . LEU A 1 85 ? -9.611 0.463 -6.473 1.00 98.56 85 LEU A N 1
ATOM 683 C CA . LEU A 1 85 ? -9.549 1.843 -6.019 1.00 98.56 85 LEU A CA 1
ATOM 684 C C . LEU A 1 85 ? -10.801 2.206 -5.217 1.00 98.56 85 LEU A C 1
ATOM 686 O O . LEU A 1 85 ? -10.679 2.734 -4.112 1.00 98.56 85 LEU A O 1
ATOM 690 N N . VAL A 1 86 ? -11.994 1.858 -5.711 1.00 98.56 86 VAL A N 1
ATOM 691 C CA . VAL A 1 86 ? -13.250 2.077 -4.976 1.00 98.56 86 VAL A CA 1
ATOM 692 C C . VAL A 1 86 ? -13.229 1.355 -3.628 1.00 98.56 86 VAL A C 1
ATOM 694 O O . VAL A 1 86 ? -13.542 1.968 -2.608 1.00 98.56 86 VAL A O 1
ATOM 697 N N . LEU A 1 87 ? -12.810 0.087 -3.586 1.00 98.38 87 LEU A N 1
ATOM 698 C CA . LEU A 1 87 ? -12.733 -0.678 -2.335 1.00 98.38 87 LEU A CA 1
ATOM 699 C C . LEU A 1 87 ? -11.710 -0.090 -1.349 1.00 98.38 87 LEU A C 1
ATOM 701 O O . LEU A 1 87 ? -11.987 -0.008 -0.149 1.00 98.38 87 LEU A O 1
ATOM 705 N N . MET A 1 88 ? -10.547 0.352 -1.839 1.00 98.44 88 MET A N 1
ATOM 706 C CA . MET A 1 88 ? -9.528 1.021 -1.022 1.00 98.44 88 MET A CA 1
ATOM 707 C C . MET A 1 88 ? -10.065 2.328 -0.428 1.00 98.44 88 MET A C 1
ATOM 709 O O . MET A 1 88 ? -9.936 2.550 0.778 1.00 98.44 88 MET A O 1
ATOM 713 N N . LEU A 1 89 ? -10.722 3.164 -1.238 1.00 98.50 89 LEU A N 1
ATOM 714 C CA . LEU A 1 89 ? -11.310 4.426 -0.782 1.00 98.50 89 LEU A CA 1
ATOM 715 C C . LEU A 1 89 ? -12.454 4.194 0.214 1.00 98.50 89 LEU A C 1
ATOM 717 O O . LEU A 1 89 ? -12.503 4.859 1.248 1.00 98.50 89 LEU A O 1
ATOM 721 N N . GLN A 1 90 ? -13.324 3.210 -0.031 1.00 97.50 90 GLN A N 1
ATOM 722 C CA . GLN A 1 90 ? -14.373 2.813 0.916 1.00 97.50 90 GLN A CA 1
ATOM 723 C C . GLN A 1 90 ? -13.789 2.396 2.269 1.00 97.50 90 GLN A C 1
ATOM 725 O O . GLN A 1 90 ? -14.281 2.833 3.310 1.00 97.50 90 GLN A O 1
ATOM 730 N N . TYR A 1 91 ? -12.722 1.590 2.274 1.00 97.94 91 TYR A N 1
ATOM 731 C CA . TYR A 1 91 ? -12.013 1.234 3.504 1.00 97.94 91 TYR A CA 1
ATOM 732 C C . TYR A 1 91 ? -11.463 2.479 4.220 1.00 97.94 91 TYR A C 1
ATOM 734 O O . TYR A 1 91 ? -11.659 2.617 5.429 1.00 97.94 91 TYR A O 1
ATOM 742 N N . MET A 1 92 ? -10.800 3.390 3.501 1.00 98.31 92 MET A N 1
ATOM 743 C CA . MET A 1 92 ? -10.212 4.593 4.102 1.00 98.31 92 MET A CA 1
ATOM 744 C C . MET A 1 92 ? -11.281 5.505 4.711 1.00 98.31 92 MET A C 1
ATOM 746 O O . MET A 1 92 ? -11.096 5.988 5.830 1.00 98.31 92 MET A O 1
ATOM 750 N N . VAL A 1 93 ? -12.415 5.684 4.025 1.00 97.56 93 VAL A N 1
ATOM 751 C CA . VAL A 1 93 ? -13.567 6.442 4.534 1.00 97.56 93 VAL A CA 1
ATOM 752 C C . VAL A 1 93 ? -14.163 5.761 5.764 1.00 97.56 93 VAL A C 1
ATOM 754 O O . VAL A 1 93 ? -14.347 6.418 6.786 1.00 97.56 93 VAL A O 1
ATOM 757 N N . ALA A 1 94 ? -14.409 4.450 5.719 1.00 97.19 94 ALA A N 1
ATOM 758 C CA . ALA A 1 94 ? -14.950 3.712 6.860 1.00 97.19 94 ALA A CA 1
ATOM 759 C C . ALA A 1 94 ? -14.027 3.800 8.087 1.00 97.19 94 ALA A C 1
ATOM 761 O O . ALA A 1 94 ? -14.493 4.016 9.205 1.00 97.19 94 ALA A O 1
ATOM 762 N N . HIS A 1 95 ? -12.712 3.691 7.879 1.00 97.94 95 HIS A N 1
ATOM 763 C CA . HIS A 1 95 ? -11.733 3.842 8.949 1.00 97.94 95 HIS A CA 1
ATOM 764 C C . HIS A 1 95 ? -11.713 5.278 9.497 1.00 97.94 95 HIS A C 1
ATOM 766 O O . HIS A 1 95 ? -11.661 5.480 10.708 1.00 97.94 95 HIS A O 1
ATOM 772 N N . TRP A 1 96 ? -11.810 6.290 8.633 1.00 98.12 96 TRP A N 1
ATOM 773 C CA . TRP A 1 96 ? -11.918 7.683 9.063 1.00 98.12 96 TRP A CA 1
ATOM 774 C C . TRP A 1 96 ? -13.172 7.946 9.911 1.00 98.12 96 TRP A C 1
ATOM 776 O O . TRP A 1 96 ? -13.066 8.545 10.984 1.00 98.12 96 TRP A O 1
ATOM 786 N N . LEU A 1 97 ? -14.327 7.419 9.500 1.00 96.69 97 LEU A N 1
ATOM 787 C CA . LEU A 1 97 ? -15.577 7.505 10.261 1.00 96.69 97 LEU A CA 1
ATOM 788 C C . LEU A 1 97 ? -15.468 6.808 11.624 1.00 96.69 97 LEU A C 1
ATOM 790 O O . LEU A 1 97 ? -15.866 7.382 12.638 1.00 96.69 97 LEU A O 1
ATOM 794 N N . GLN A 1 98 ? -14.861 5.617 11.672 1.00 96.75 98 GLN A N 1
ATOM 795 C CA . GLN A 1 98 ? -14.580 4.913 12.927 1.00 96.75 98 GLN A CA 1
ATOM 796 C C . GLN A 1 98 ? -13.727 5.774 13.871 1.00 96.75 98 GLN A C 1
ATOM 798 O O . GLN A 1 98 ? -14.041 5.898 15.053 1.00 96.75 98 GLN A O 1
ATOM 803 N N . MET A 1 99 ? -12.663 6.401 13.359 1.00 97.88 99 MET A N 1
ATOM 804 C CA . MET A 1 99 ? -11.812 7.284 14.162 1.00 97.88 99 MET A CA 1
ATOM 805 C C . MET A 1 99 ? -12.571 8.515 14.670 1.00 97.88 99 MET A C 1
ATOM 807 O O . MET A 1 99 ? -12.361 8.914 15.813 1.00 97.88 99 MET A O 1
ATOM 811 N N . SER A 1 100 ? -13.460 9.094 13.858 1.00 96.75 100 SER A N 1
ATOM 812 C CA . SER A 1 100 ? -14.307 10.219 14.278 1.00 96.75 100 SER A CA 1
ATOM 813 C C . SER A 1 100 ? -15.219 9.822 15.441 1.00 96.75 100 SER A C 1
ATOM 815 O O . SER A 1 100 ? -15.216 10.488 16.476 1.00 96.75 100 SER A O 1
ATOM 817 N N . ALA A 1 101 ? -15.915 8.688 15.327 1.00 95.31 101 ALA A N 1
ATOM 818 C CA . ALA A 1 101 ? -16.767 8.169 16.399 1.00 95.31 101 ALA A CA 1
ATOM 819 C C . ALA A 1 101 ? -15.971 7.889 17.689 1.00 95.31 101 ALA A C 1
ATOM 821 O O . ALA A 1 101 ? -16.430 8.169 18.794 1.00 95.31 101 ALA A O 1
ATOM 822 N N . GLN A 1 102 ? -14.737 7.395 17.572 1.00 96.19 102 GLN A N 1
ATOM 823 C CA . GLN A 1 102 ? -13.870 7.158 18.728 1.00 96.19 102 GLN A CA 1
ATOM 824 C C . GLN A 1 102 ? -13.412 8.444 19.433 1.00 96.19 102 GLN A C 1
ATOM 826 O O . GLN A 1 102 ? -13.170 8.413 20.643 1.00 96.19 102 GLN A O 1
ATOM 831 N N . VAL A 1 103 ? -13.297 9.570 18.717 1.00 97.75 103 VAL A N 1
ATOM 832 C CA . VAL A 1 103 ? -13.052 10.885 19.338 1.00 97.75 103 VAL A CA 1
ATOM 833 C C . VAL A 1 103 ? -14.264 11.321 20.151 1.00 97.75 103 VAL A C 1
ATOM 835 O O . VAL A 1 103 ? -14.097 11.766 21.284 1.00 97.75 103 VAL A O 1
ATOM 838 N N . GLU A 1 104 ? -15.469 11.156 19.607 1.00 95.38 104 GLU A N 1
ATOM 839 C CA . GLU A 1 104 ? -16.720 11.478 20.310 1.00 95.38 104 GLU A CA 1
ATOM 840 C C . GLU A 1 104 ? -16.895 10.626 21.573 1.00 95.38 104 GLU A C 1
ATOM 842 O O . GLU A 1 104 ? -17.323 11.124 22.610 1.00 95.38 104 GLU A O 1
ATOM 847 N N . GLN A 1 105 ? -16.471 9.362 21.521 1.00 95.50 105 GLN A N 1
ATOM 848 C CA . GLN A 1 105 ? -16.467 8.442 22.663 1.00 95.50 105 GLN A CA 1
ATOM 849 C C . GLN A 1 105 ? -15.301 8.672 23.644 1.00 95.50 105 GLN A C 1
ATOM 851 O O . GLN A 1 105 ? -15.179 7.950 24.632 1.00 95.50 105 GLN A O 1
ATOM 856 N N . GLY A 1 106 ? -14.391 9.610 23.362 1.00 96.81 106 GLY A N 1
ATOM 857 C CA . GLY A 1 106 ? -13.216 9.881 24.196 1.00 96.81 106 GLY A CA 1
ATOM 858 C C . GLY A 1 106 ? -12.150 8.776 24.194 1.00 96.81 106 GLY A C 1
ATOM 859 O O . GLY A 1 106 ? -11.196 8.844 24.968 1.00 96.81 106 GLY A O 1
ATOM 860 N N . THR A 1 107 ? -12.266 7.767 23.324 1.00 97.25 107 THR A N 1
ATOM 861 C CA . THR A 1 107 ? -11.279 6.676 23.218 1.00 97.25 107 THR A CA 1
ATOM 862 C C . THR A 1 107 ? -10.091 7.042 22.331 1.00 97.25 107 THR A C 1
ATOM 864 O O . THR A 1 107 ? -9.032 6.425 22.447 1.00 97.25 107 THR A O 1
ATOM 867 N N . LEU A 1 108 ? -10.228 8.068 21.482 1.00 97.88 108 LEU A N 1
ATOM 868 C CA . LEU A 1 108 ? -9.159 8.597 20.638 1.00 97.88 108 LEU A CA 1
ATOM 869 C C . LEU A 1 108 ? -8.920 10.089 20.910 1.00 97.88 108 LEU A C 1
ATOM 871 O O . LEU A 1 108 ? -9.832 10.908 20.905 1.00 97.88 108 LEU A O 1
ATOM 875 N N . ASN A 1 109 ? -7.655 10.465 21.102 1.00 97.56 109 ASN A N 1
ATOM 876 C CA . ASN A 1 109 ? -7.265 11.860 21.304 1.00 97.56 109 ASN A CA 1
ATOM 877 C C . ASN A 1 109 ? -7.489 12.698 20.027 1.00 97.56 109 ASN A C 1
ATOM 879 O O . ASN A 1 109 ? -7.033 12.321 18.947 1.00 97.56 109 ASN A O 1
ATOM 883 N N . ARG A 1 110 ? -8.092 13.890 20.160 1.00 98.06 110 ARG A N 1
ATOM 884 C CA . ARG A 1 110 ? -8.374 14.812 19.043 1.00 98.06 110 ARG A CA 1
ATOM 885 C C . ARG A 1 110 ? -7.133 15.242 18.247 1.00 98.06 110 ARG A C 1
ATOM 887 O O . ARG A 1 110 ? -7.201 15.330 17.025 1.00 98.06 110 ARG A O 1
ATOM 894 N N . LYS A 1 111 ? -5.989 15.480 18.903 1.00 98.38 111 LYS A N 1
ATOM 895 C CA . LYS A 1 111 ? -4.724 15.812 18.214 1.00 98.38 111 LYS A CA 1
ATOM 896 C C . LYS A 1 111 ? -4.266 14.650 17.332 1.00 98.38 111 LYS A C 1
ATOM 898 O O . LYS A 1 111 ? -3.893 14.856 16.181 1.00 98.38 111 LYS A O 1
ATOM 903 N N . LEU A 1 112 ? -4.346 13.427 17.861 1.00 98.12 112 LEU A N 1
ATOM 904 C CA . LEU A 1 112 ? -4.006 12.223 17.108 1.00 98.12 112 LEU A CA 1
ATOM 905 C C . LEU A 1 112 ? -4.988 11.990 15.952 1.00 98.12 112 LEU A C 1
ATOM 907 O O . LEU A 1 112 ? -4.553 11.646 14.861 1.00 98.12 112 LEU A O 1
ATOM 911 N N . TYR A 1 113 ? -6.281 12.244 16.150 1.00 98.44 113 TYR A N 1
ATOM 912 C CA . TYR A 1 113 ? -7.280 12.176 15.082 1.00 98.44 113 TYR A CA 1
ATOM 913 C C . TYR A 1 113 ? -6.963 13.106 13.903 1.00 98.44 113 TYR A C 1
ATOM 915 O O . TYR A 1 113 ? -7.067 12.682 12.753 1.00 98.44 113 TYR A O 1
ATOM 923 N N . VAL A 1 114 ? -6.516 14.342 14.157 1.00 98.62 114 VAL A N 1
ATOM 924 C CA . VAL A 1 114 ? -6.101 15.266 13.083 1.00 98.62 114 VAL A CA 1
ATOM 925 C C . VAL A 1 114 ? -4.910 14.704 12.303 1.00 98.62 114 VAL A C 1
ATOM 927 O O . VAL A 1 114 ? -4.921 14.734 11.072 1.00 98.62 114 VAL A O 1
ATOM 930 N N . ILE A 1 115 ? -3.908 14.150 12.995 1.00 98.56 115 ILE A N 1
ATOM 931 C CA . ILE A 1 115 ? -2.750 13.506 12.352 1.00 98.56 115 ILE A CA 1
ATOM 932 C C . ILE A 1 115 ? -3.213 12.326 11.492 1.00 98.56 115 ILE A C 1
ATOM 934 O O . ILE A 1 115 ? -2.899 12.274 10.305 1.00 98.56 115 ILE A O 1
ATOM 938 N N . LEU A 1 116 ? -4.007 11.415 12.059 1.00 98.50 116 LEU A N 1
ATOM 939 C CA . LEU A 1 116 ? -4.505 10.235 11.352 1.00 98.50 116 LEU A CA 1
ATOM 940 C C . LEU A 1 116 ? -5.389 10.612 10.158 1.00 98.50 116 LEU A C 1
ATOM 942 O O . LEU A 1 116 ? -5.283 9.984 9.112 1.00 98.50 116 LEU A O 1
ATOM 946 N N . THR A 1 117 ? -6.198 11.666 10.267 1.00 98.69 117 THR A N 1
ATOM 947 C CA . THR A 1 117 ? -7.006 12.182 9.150 1.00 98.69 117 THR A CA 1
ATOM 948 C C . THR A 1 117 ? -6.118 12.664 8.005 1.00 98.69 117 THR A C 1
ATOM 950 O O . THR A 1 117 ? -6.341 12.284 6.859 1.00 98.69 117 THR A O 1
ATOM 953 N N . ARG A 1 118 ? -5.066 13.440 8.299 1.00 98.62 118 ARG A N 1
ATOM 954 C CA . ARG A 1 118 ? -4.097 13.881 7.279 1.00 98.62 118 ARG A CA 1
ATOM 955 C C . ARG A 1 118 ? -3.387 12.698 6.621 1.00 98.62 118 ARG A C 1
ATOM 957 O O . ARG A 1 118 ? -3.230 12.694 5.406 1.00 98.62 118 ARG A O 1
ATOM 964 N N . MET A 1 119 ? -3.025 11.678 7.403 1.00 98.75 119 MET A N 1
ATOM 965 C CA . MET A 1 119 ? -2.458 10.438 6.868 1.00 98.75 119 MET A CA 1
ATOM 966 C C . MET A 1 119 ? -3.446 9.715 5.945 1.00 98.75 119 MET A C 1
ATOM 968 O O . MET A 1 119 ? -3.047 9.310 4.863 1.00 98.75 119 MET A O 1
ATOM 972 N N . LYS A 1 120 ? -4.737 9.613 6.300 1.00 98.50 120 LYS A N 1
ATOM 973 C CA . LYS A 1 120 ? -5.752 8.993 5.426 1.00 98.50 120 LYS A CA 1
ATOM 974 C C . LYS A 1 120 ? -5.971 9.766 4.128 1.00 98.50 120 LYS A C 1
ATOM 976 O O . LYS A 1 120 ? -6.126 9.141 3.087 1.00 98.50 120 LYS A O 1
ATOM 981 N N . LEU A 1 121 ? -5.950 11.100 4.171 1.00 98.62 121 LEU A N 1
ATOM 982 C CA . LEU A 1 121 ? -6.024 11.926 2.961 1.00 98.62 121 LEU A CA 1
ATOM 983 C C . LEU A 1 121 ? -4.807 11.709 2.055 1.00 98.62 121 LEU A C 1
ATOM 985 O O . LEU A 1 121 ? -4.967 11.537 0.850 1.00 98.62 121 LEU A O 1
ATOM 989 N N . PHE A 1 122 ? -3.604 11.666 2.633 1.00 98.75 122 PHE A N 1
ATOM 990 C CA . PHE A 1 122 ? -2.388 11.342 1.891 1.00 98.75 122 PHE A CA 1
ATOM 991 C C . PHE A 1 122 ? -2.452 9.928 1.295 1.00 98.75 122 PHE A C 1
ATOM 993 O O . PHE A 1 122 ? -2.212 9.754 0.106 1.00 98.75 122 PHE A O 1
ATOM 1000 N N . GLU A 1 123 ? -2.847 8.927 2.082 1.00 98.75 123 GLU A N 1
ATOM 1001 C CA . GLU A 1 123 ? -3.032 7.544 1.626 1.00 98.75 123 GLU A CA 1
ATOM 1002 C C . GLU A 1 123 ? -4.026 7.467 0.455 1.00 98.75 123 GLU A C 1
ATOM 1004 O O . GLU A 1 123 ? -3.706 6.858 -0.566 1.00 98.75 123 GLU A O 1
ATOM 1009 N N . ALA A 1 124 ? -5.175 8.146 0.552 1.00 98.75 124 ALA A N 1
ATOM 1010 C CA . ALA A 1 124 ? -6.162 8.239 -0.524 1.00 98.75 124 ALA A CA 1
ATOM 1011 C C . ALA A 1 124 ? -5.569 8.871 -1.793 1.00 98.75 124 ALA A C 1
ATOM 1013 O O . ALA A 1 124 ? -5.737 8.342 -2.891 1.00 98.75 124 ALA A O 1
ATOM 1014 N N . PHE A 1 125 ? -4.816 9.962 -1.646 1.00 98.69 125 PHE A N 1
ATOM 1015 C CA . PHE A 1 125 ? -4.112 10.590 -2.760 1.00 98.69 125 PHE A CA 1
ATOM 1016 C C . PHE A 1 125 ? -3.108 9.635 -3.420 1.00 98.69 125 PHE A C 1
ATOM 1018 O O . PHE A 1 125 ? -3.057 9.559 -4.648 1.00 98.69 125 PHE A O 1
ATOM 1025 N N . THR A 1 126 ? -2.346 8.868 -2.633 1.00 98.69 126 THR A N 1
ATOM 1026 C CA . THR A 1 126 ? -1.350 7.928 -3.174 1.00 98.69 126 THR A CA 1
ATOM 1027 C C . THR A 1 126 ? -1.990 6.801 -3.990 1.00 98.69 126 THR A C 1
ATOM 1029 O O . THR A 1 126 ? -1.496 6.490 -5.072 1.00 98.69 126 THR A O 1
ATOM 1032 N N . VAL A 1 127 ? -3.120 6.234 -3.538 1.00 98.56 127 VAL A N 1
ATOM 1033 C CA . VAL A 1 127 ? -3.830 5.191 -4.299 1.00 98.56 127 VAL A CA 1
ATOM 1034 C C . VAL A 1 127 ? -4.490 5.759 -5.553 1.00 98.56 127 VAL A C 1
ATOM 1036 O O . VAL A 1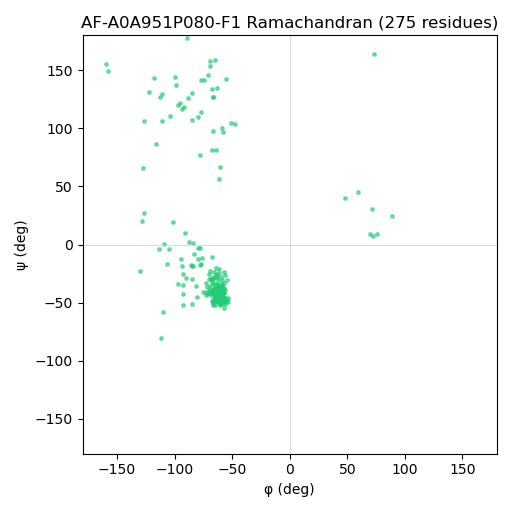 127 ? -4.401 5.144 -6.606 1.00 98.56 127 VAL A O 1
ATOM 1039 N N . VAL A 1 128 ? -5.081 6.956 -5.502 1.00 98.62 128 VAL A N 1
ATOM 1040 C CA . VAL A 1 128 ? -5.625 7.599 -6.711 1.00 98.62 128 VAL A CA 1
ATOM 1041 C C . VAL A 1 128 ? -4.509 7.856 -7.724 1.00 98.62 128 VAL A C 1
ATOM 1043 O O . VAL A 1 128 ? -4.656 7.490 -8.890 1.00 98.62 128 VAL A O 1
ATOM 1046 N N . SER A 1 129 ? -3.378 8.401 -7.269 1.00 98.44 129 SER A N 1
ATOM 1047 C CA . SER A 1 129 ? -2.218 8.701 -8.118 1.00 98.44 129 SER A CA 1
ATOM 1048 C C . SER A 1 129 ? -1.651 7.453 -8.788 1.00 98.44 129 SER A C 1
ATOM 1050 O O . SER A 1 129 ? -1.237 7.524 -9.939 1.00 98.44 129 SER A O 1
ATOM 1052 N N . PHE A 1 130 ? -1.673 6.298 -8.112 1.00 98.38 130 PHE A N 1
ATOM 1053 C CA . PHE A 1 130 ? -1.204 5.035 -8.687 1.00 98.38 130 PHE A CA 1
ATOM 1054 C C . PHE A 1 130 ? -1.933 4.653 -9.980 1.00 98.38 130 PHE A C 1
ATOM 1056 O O . PHE A 1 130 ? -1.351 3.980 -10.818 1.00 98.38 130 PHE A O 1
ATOM 1063 N N . SER A 1 131 ? -3.154 5.143 -10.211 1.00 98.19 131 SER A N 1
ATOM 1064 C CA . SER A 1 131 ? -3.881 4.911 -11.469 1.00 98.19 131 SER A CA 1
ATOM 1065 C C . SER A 1 131 ? -3.098 5.360 -12.712 1.00 98.19 131 SER A C 1
ATOM 1067 O O . SER A 1 131 ? -3.291 4.797 -13.786 1.00 98.19 131 SER A O 1
ATOM 1069 N N . THR A 1 132 ? -2.186 6.328 -12.570 1.00 97.81 132 THR A N 1
ATOM 1070 C CA . THR A 1 132 ? -1.337 6.828 -13.660 1.00 97.81 132 THR A CA 1
ATOM 1071 C C . THR A 1 132 ? -0.472 5.737 -14.291 1.00 97.81 132 THR A C 1
ATOM 1073 O O . THR A 1 132 ? -0.239 5.802 -15.495 1.00 97.81 132 THR A O 1
ATOM 1076 N N . ILE A 1 133 ? -0.051 4.707 -13.542 1.00 97.00 133 ILE A N 1
ATOM 1077 C CA . ILE A 1 133 ? 0.790 3.638 -14.112 1.00 97.00 133 ILE A CA 1
ATOM 1078 C C . ILE A 1 133 ? 0.072 2.860 -15.220 1.00 97.00 133 ILE A C 1
ATOM 1080 O O . ILE A 1 133 ? 0.712 2.334 -16.119 1.00 97.00 133 ILE A O 1
ATOM 1084 N N . PHE A 1 134 ? -1.262 2.804 -15.157 1.00 96.25 134 PHE A N 1
ATOM 1085 C CA . PHE A 1 134 ? -2.096 2.129 -16.147 1.00 96.25 134 PHE A CA 1
ATOM 1086 C C . PHE A 1 134 ? -2.415 3.024 -17.348 1.00 96.25 134 PHE A C 1
ATOM 1088 O O . PHE A 1 134 ? -2.842 2.527 -18.384 1.00 96.25 134 PHE A O 1
ATOM 1095 N N . ALA A 1 135 ? -2.252 4.341 -17.197 1.00 95.69 135 ALA A N 1
ATOM 1096 C CA . ALA A 1 135 ? -2.515 5.320 -18.246 1.00 95.69 135 ALA A CA 1
ATOM 1097 C C . ALA A 1 135 ? -1.261 5.652 -19.065 1.00 95.69 135 ALA A C 1
ATOM 1099 O O . ALA A 1 135 ? -1.379 6.084 -20.208 1.00 95.69 135 ALA A O 1
ATOM 1100 N N . VAL A 1 136 ? -0.073 5.484 -18.479 1.00 95.62 136 VAL A N 1
ATOM 1101 C CA . VAL A 1 136 ? 1.198 5.842 -19.107 1.00 95.62 136 VAL A CA 1
ATOM 1102 C C . VAL A 1 136 ? 2.133 4.644 -19.073 1.00 95.62 136 VAL A C 1
ATOM 1104 O O . VAL A 1 136 ? 2.684 4.322 -18.022 1.00 95.62 136 VAL A O 1
ATOM 1107 N N . SER A 1 137 ? 2.341 4.011 -20.225 1.00 93.69 137 SER A N 1
ATOM 1108 C CA . SER A 1 137 ? 3.359 2.972 -20.381 1.00 93.69 137 SER A CA 1
ATOM 1109 C C . SER A 1 137 ? 4.768 3.582 -20.345 1.00 93.69 137 SER A C 1
ATOM 1111 O O . SER A 1 137 ? 4.968 4.708 -20.819 1.00 93.69 137 SER A O 1
ATOM 1113 N N . PRO A 1 138 ? 5.762 2.871 -19.787 1.00 93.31 138 PRO A N 1
ATOM 1114 C CA . PRO A 1 138 ? 7.136 3.344 -19.767 1.00 93.31 138 PRO A CA 1
ATOM 1115 C C . PRO A 1 138 ? 7.798 3.092 -21.136 1.00 93.31 138 PRO A C 1
ATOM 1117 O O . PRO A 1 138 ? 8.0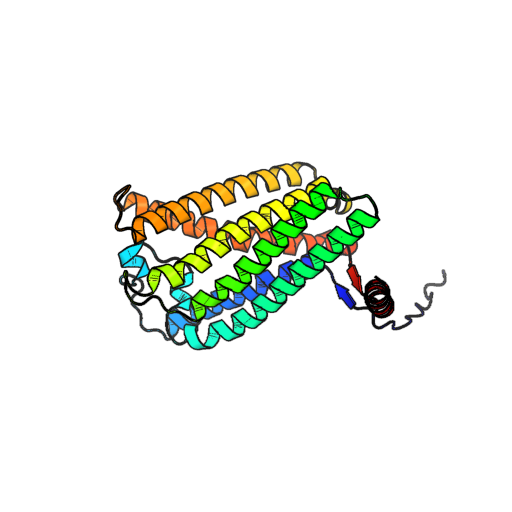78 1.960 -21.519 1.00 93.31 138 PRO A O 1
ATOM 1120 N N . GLU A 1 139 ? 8.059 4.162 -21.881 1.00 91.62 139 GLU A N 1
ATOM 1121 C CA . GLU A 1 139 ? 8.585 4.153 -23.248 1.00 91.62 139 GLU A CA 1
ATOM 1122 C C . GLU A 1 139 ? 9.958 4.819 -23.267 1.00 91.62 139 GLU A C 1
ATOM 1124 O O . GLU A 1 139 ? 10.095 6.019 -23.479 1.00 91.62 139 GLU A O 1
ATOM 1129 N N . GLY A 1 140 ? 11.002 4.040 -23.006 1.00 89.69 140 GLY A N 1
ATOM 1130 C CA . GLY A 1 140 ? 12.366 4.552 -22.948 1.00 89.69 140 GLY A CA 1
ATOM 1131 C C . GLY A 1 140 ? 12.665 5.393 -21.702 1.00 89.69 140 GLY A C 1
ATOM 1132 O O . GLY A 1 140 ? 11.793 5.839 -20.955 1.00 89.69 140 GLY A O 1
ATOM 1133 N N . TRP A 1 141 ? 13.958 5.592 -21.462 1.00 86.69 141 TRP A N 1
ATOM 1134 C CA . TRP A 1 141 ? 14.458 6.204 -20.233 1.00 86.69 141 TRP A CA 1
ATOM 1135 C C . TRP A 1 141 ? 14.021 7.672 -20.084 1.00 86.69 141 TRP A C 1
ATOM 1137 O O . TRP A 1 141 ? 13.436 8.047 -19.071 1.00 86.69 141 TRP A O 1
ATOM 1147 N N . ASN A 1 142 ? 14.252 8.502 -21.102 1.00 86.38 142 ASN A N 1
ATOM 1148 C CA . ASN A 1 142 ? 14.104 9.961 -21.003 1.00 86.38 142 ASN A CA 1
ATOM 1149 C C . ASN A 1 142 ? 12.712 10.493 -21.373 1.00 86.38 142 ASN A C 1
ATOM 1151 O O . ASN A 1 142 ? 12.553 11.700 -21.534 1.00 86.38 142 ASN A O 1
ATOM 1155 N N . HIS A 1 143 ? 11.720 9.618 -21.548 1.00 89.62 143 HIS A N 1
ATOM 1156 C CA . HIS A 1 143 ? 10.394 10.021 -22.010 1.00 89.62 143 HIS A CA 1
ATOM 1157 C C . HIS A 1 143 ? 9.350 9.839 -20.905 1.00 89.62 143 HIS A C 1
ATOM 1159 O O . HIS A 1 143 ? 9.039 10.794 -20.194 1.00 89.62 143 HIS A O 1
ATOM 1165 N N . THR A 1 144 ? 8.849 8.617 -20.692 1.00 95.50 144 THR A N 1
ATOM 1166 C CA . THR A 1 144 ? 7.742 8.377 -19.749 1.00 95.50 144 THR A CA 1
ATOM 1167 C C . THR A 1 144 ? 8.111 7.551 -18.520 1.00 95.50 144 THR A C 1
ATOM 1169 O O . THR A 1 144 ? 7.290 7.415 -17.612 1.00 95.50 144 THR A O 1
ATOM 1172 N N . LEU A 1 145 ? 9.346 7.047 -18.412 1.00 95.06 145 LEU A N 1
ATOM 1173 C CA . LEU A 1 145 ? 9.742 6.196 -17.285 1.00 95.06 145 LEU A CA 1
ATOM 1174 C C . LEU A 1 145 ? 9.529 6.871 -15.921 1.00 95.06 145 LEU A C 1
ATOM 1176 O O . LEU A 1 145 ? 9.032 6.237 -14.990 1.00 95.06 145 LEU A O 1
ATOM 1180 N N . PHE A 1 146 ? 9.862 8.160 -15.792 1.00 95.75 146 PHE A N 1
ATOM 1181 C CA . PHE A 1 146 ? 9.701 8.883 -14.528 1.00 95.75 146 PHE A CA 1
ATOM 1182 C C . PHE A 1 146 ? 8.227 9.070 -14.146 1.00 95.75 146 PHE A C 1
ATOM 1184 O O . PHE A 1 146 ? 7.848 8.769 -13.015 1.00 95.75 146 PHE A O 1
ATOM 1191 N N . ILE A 1 147 ? 7.386 9.530 -15.080 1.00 95.88 147 ILE A N 1
ATOM 1192 C CA . ILE A 1 147 ? 5.951 9.741 -14.829 1.00 95.88 147 ILE A CA 1
ATOM 1193 C C . ILE A 1 147 ? 5.216 8.417 -14.574 1.00 95.88 147 ILE A C 1
ATOM 1195 O O . ILE A 1 147 ? 4.266 8.395 -13.795 1.00 95.88 147 ILE A O 1
ATOM 1199 N N . HIS A 1 148 ? 5.698 7.313 -15.149 1.00 96.00 148 HIS A N 1
ATOM 1200 C CA . HIS A 1 148 ? 5.231 5.966 -14.842 1.00 96.00 148 HIS A CA 1
ATOM 1201 C C . HIS A 1 148 ? 5.685 5.503 -13.441 1.00 96.00 148 HIS A C 1
ATOM 1203 O O . HIS A 1 148 ? 4.908 4.945 -12.669 1.00 96.00 148 HIS A O 1
ATOM 1209 N N . THR A 1 149 ? 6.937 5.772 -13.060 1.00 96.19 149 THR A N 1
ATOM 1210 C CA . THR A 1 149 ? 7.534 5.246 -11.817 1.00 96.19 149 THR A CA 1
ATOM 1211 C C . THR A 1 149 ? 7.148 6.049 -10.568 1.00 96.19 149 THR A C 1
ATOM 1213 O O . THR A 1 149 ? 6.949 5.477 -9.491 1.00 96.19 149 THR A O 1
ATOM 1216 N N . ALA A 1 150 ? 7.015 7.373 -10.674 1.00 97.38 150 ALA A N 1
ATOM 1217 C CA . ALA A 1 150 ? 6.745 8.251 -9.533 1.00 97.38 150 ALA A CA 1
ATOM 1218 C C . ALA A 1 150 ? 5.437 7.914 -8.776 1.00 97.38 150 ALA A C 1
ATOM 1220 O O . ALA A 1 150 ? 5.471 7.864 -7.542 1.00 97.38 150 ALA A O 1
ATOM 1221 N N . PRO A 1 151 ? 4.307 7.598 -9.441 1.00 98.06 151 PRO A N 1
ATOM 1222 C CA . PRO A 1 151 ? 3.100 7.115 -8.771 1.00 98.06 151 PRO A CA 1
ATOM 1223 C C . PRO A 1 151 ? 3.312 5.832 -7.964 1.00 98.06 151 PRO A C 1
ATOM 1225 O O . PRO A 1 151 ? 2.747 5.685 -6.879 1.00 98.06 151 PRO A O 1
ATOM 1228 N N . PHE A 1 152 ? 4.153 4.915 -8.449 1.00 97.50 152 PHE A N 1
ATOM 1229 C CA . PHE A 1 152 ? 4.496 3.709 -7.703 1.00 97.50 152 PHE A CA 1
ATOM 1230 C C . PHE A 1 152 ? 5.336 4.036 -6.464 1.00 97.50 152 PHE A C 1
ATOM 1232 O O . PHE A 1 152 ? 5.050 3.509 -5.390 1.00 97.50 152 PHE A O 1
ATOM 1239 N N . PHE A 1 153 ? 6.317 4.942 -6.554 1.00 98.06 153 PHE A N 1
ATOM 1240 C CA . PHE A 1 153 ? 7.056 5.412 -5.369 1.00 98.06 153 PHE A CA 1
ATOM 1241 C C . PHE A 1 153 ? 6.123 6.050 -4.342 1.00 98.06 153 PHE A C 1
ATOM 1243 O O . PHE A 1 153 ? 6.197 5.740 -3.151 1.00 98.06 153 PHE A O 1
ATOM 1250 N N . LEU A 1 154 ? 5.210 6.899 -4.811 1.00 98.50 154 LEU A N 1
ATOM 1251 C CA . LEU A 1 154 ? 4.227 7.552 -3.963 1.00 98.50 154 LEU A CA 1
ATOM 1252 C C . LEU A 1 154 ? 3.319 6.527 -3.269 1.00 98.50 154 LEU A C 1
ATOM 1254 O O . LEU A 1 154 ? 3.109 6.634 -2.061 1.00 98.50 154 LEU A O 1
ATOM 1258 N N . LEU A 1 155 ? 2.853 5.495 -3.982 1.00 98.50 155 LEU A N 1
ATOM 1259 C CA . LEU A 1 155 ? 2.098 4.394 -3.382 1.00 98.50 155 LEU A CA 1
ATOM 1260 C C . LEU A 1 155 ? 2.908 3.670 -2.297 1.00 98.50 155 LEU A C 1
ATOM 1262 O O . LEU A 1 155 ? 2.364 3.386 -1.232 1.00 98.50 155 LEU A O 1
ATOM 1266 N N . GLN A 1 156 ? 4.200 3.399 -2.512 1.00 98.62 156 GLN A N 1
ATOM 1267 C CA . GLN A 1 156 ? 5.042 2.748 -1.497 1.00 98.62 156 GLN A CA 1
ATOM 1268 C C . GLN A 1 156 ? 5.101 3.567 -0.198 1.00 98.62 156 GLN A C 1
ATOM 1270 O O . GLN A 1 156 ? 4.930 3.011 0.890 1.00 98.62 156 GLN A O 1
ATOM 1275 N N . VAL A 1 157 ? 5.261 4.891 -0.299 1.00 98.75 157 VAL A N 1
ATOM 1276 C CA . VAL A 1 157 ? 5.221 5.796 0.864 1.00 98.75 157 VAL A CA 1
ATOM 1277 C C . VAL A 1 157 ? 3.822 5.839 1.490 1.00 98.75 157 VAL A C 1
ATOM 1279 O O . VAL A 1 157 ? 3.689 5.806 2.716 1.00 98.75 157 VAL A O 1
ATOM 1282 N N . GLY A 1 158 ? 2.769 5.837 0.672 1.00 98.69 158 GLY A N 1
ATOM 1283 C CA . GLY A 1 158 ? 1.381 5.713 1.120 1.00 98.69 158 GLY A CA 1
ATOM 1284 C C . GLY A 1 158 ? 1.129 4.438 1.930 1.00 98.69 158 GLY A C 1
ATOM 1285 O O . GLY A 1 158 ? 0.492 4.481 2.980 1.00 98.69 158 GLY A O 1
ATOM 1286 N N . LEU A 1 159 ? 1.702 3.306 1.519 1.00 98.62 159 LEU A N 1
ATOM 1287 C CA . LEU A 1 159 ? 1.583 2.035 2.236 1.00 98.62 159 LEU A CA 1
ATOM 1288 C C . LEU A 1 159 ? 2.329 2.043 3.579 1.00 98.62 159 LEU A C 1
ATOM 1290 O O . LEU A 1 159 ? 1.811 1.485 4.551 1.00 98.62 159 LEU A O 1
ATOM 1294 N N . ILE A 1 160 ? 3.483 2.716 3.679 1.00 98.75 160 ILE A N 1
ATOM 1295 C CA . ILE A 1 160 ? 4.133 2.977 4.978 1.00 98.75 160 ILE A CA 1
ATOM 1296 C C . ILE A 1 160 ? 3.219 3.833 5.855 1.00 98.75 160 ILE A C 1
ATOM 1298 O O . ILE A 1 160 ? 2.978 3.477 7.012 1.00 98.75 160 ILE A O 1
ATOM 1302 N N . SER A 1 161 ? 2.688 4.939 5.317 1.00 98.75 161 SER A N 1
ATOM 1303 C CA . SER A 1 161 ? 1.742 5.799 6.040 1.00 98.75 161 SER A CA 1
ATOM 1304 C C . SER A 1 161 ? 0.576 4.969 6.565 1.00 98.75 161 SER A C 1
ATOM 1306 O O . SER A 1 161 ? 0.266 5.032 7.752 1.00 98.75 161 SER A O 1
ATOM 1308 N N . GLN A 1 162 ? 0.013 4.093 5.734 1.00 98.56 162 GLN A N 1
ATOM 1309 C CA . GLN A 1 162 ? -1.065 3.193 6.115 1.00 98.56 162 GLN A CA 1
ATOM 1310 C C . GLN A 1 162 ? -0.652 2.203 7.214 1.00 98.56 162 GLN A C 1
ATOM 1312 O O . GLN A 1 162 ? -1.432 1.936 8.132 1.00 98.56 162 GLN A O 1
ATOM 1317 N N . ALA A 1 163 ? 0.552 1.633 7.158 1.00 98.62 163 ALA A N 1
ATOM 1318 C CA . ALA A 1 163 ? 1.072 0.763 8.213 1.00 98.62 163 ALA A CA 1
ATOM 1319 C C . ALA A 1 163 ? 1.196 1.509 9.553 1.00 98.62 163 ALA A C 1
ATOM 1321 O O . ALA A 1 163 ? 0.715 1.023 10.586 1.00 98.62 163 ALA A O 1
ATOM 1322 N N . ILE A 1 164 ? 1.773 2.713 9.525 1.00 98.75 164 ILE A N 1
ATOM 1323 C CA . ILE A 1 164 ? 1.973 3.563 10.702 1.00 98.75 164 ILE A CA 1
ATOM 1324 C C . ILE A 1 164 ? 0.631 4.044 11.255 1.00 98.75 164 ILE A C 1
ATOM 1326 O O . ILE A 1 164 ? 0.388 3.882 12.450 1.00 98.75 164 ILE A O 1
ATOM 1330 N N . SER A 1 165 ? -0.265 4.575 10.419 1.00 98.69 165 SER A N 1
ATOM 1331 C CA . SER A 1 165 ? -1.558 5.124 10.846 1.00 98.69 165 SER A CA 1
ATOM 1332 C C . SER A 1 165 ? -2.425 4.056 11.507 1.00 98.69 165 SER A C 1
ATOM 1334 O O . SER A 1 165 ? -2.955 4.279 12.593 1.00 98.69 165 SER A O 1
ATOM 1336 N N . ASN A 1 166 ? -2.479 2.852 10.933 1.00 98.25 166 ASN A N 1
ATOM 1337 C CA . ASN A 1 166 ? -3.194 1.722 11.531 1.00 98.25 166 ASN A CA 1
ATOM 1338 C C . ASN A 1 166 ? -2.556 1.244 12.843 1.00 98.25 166 ASN A C 1
ATOM 1340 O O . ASN A 1 166 ? -3.262 0.795 13.745 1.00 98.25 166 ASN A O 1
ATOM 1344 N N . THR A 1 167 ? -1.229 1.324 12.964 1.00 98.50 167 THR A N 1
ATOM 1345 C CA . THR A 1 167 ? -0.521 0.946 14.194 1.00 98.50 167 THR A CA 1
ATOM 1346 C C . THR A 1 167 ? -0.727 1.975 15.299 1.00 98.50 167 THR A C 1
ATOM 1348 O O . THR A 1 167 ? -1.028 1.614 16.439 1.00 98.50 167 THR A O 1
ATOM 1351 N N . LEU A 1 168 ? -0.640 3.264 14.974 1.00 98.50 168 LEU A N 1
ATOM 1352 C CA . LEU A 1 168 ? -0.932 4.355 15.900 1.00 98.50 168 LEU A CA 1
ATOM 1353 C C . LEU A 1 168 ? -2.386 4.309 16.360 1.00 98.50 168 LEU A C 1
ATOM 1355 O O . LEU A 1 168 ? -2.637 4.345 17.562 1.00 98.50 168 LEU A O 1
ATOM 1359 N N . HIS A 1 169 ? -3.331 4.168 15.431 1.00 98.31 169 HIS A N 1
ATOM 1360 C CA . HIS A 1 169 ? -4.747 4.013 15.753 1.00 98.31 169 HIS A CA 1
ATOM 1361 C C . HIS A 1 169 ? -4.980 2.807 16.663 1.00 98.31 169 HIS A C 1
ATOM 1363 O O . HIS A 1 169 ? -5.493 2.974 17.769 1.00 98.31 169 HIS A O 1
ATOM 1369 N N . GLY A 1 170 ? -4.526 1.620 16.257 1.00 97.62 170 GLY A N 1
ATOM 1370 C CA . GLY A 1 170 ? -4.742 0.379 16.997 1.00 97.62 170 GLY A CA 1
ATOM 1371 C C . GLY A 1 170 ? -4.190 0.397 18.423 1.00 97.62 170 GLY A C 1
ATOM 1372 O O . GLY A 1 170 ? -4.844 -0.082 19.354 1.00 97.62 170 GLY A O 1
ATOM 1373 N N . THR A 1 171 ? -3.007 0.992 18.608 1.00 97.69 171 THR A N 1
ATOM 1374 C CA . THR A 1 171 ? -2.337 1.077 19.914 1.00 97.69 171 THR A CA 1
ATOM 1375 C C . THR A 1 171 ? -2.886 2.198 20.795 1.00 97.69 171 THR A C 1
ATOM 1377 O O . THR A 1 171 ? -3.137 1.972 21.980 1.00 97.69 171 THR A O 1
ATOM 1380 N N . LYS A 1 172 ? -3.089 3.403 20.246 1.00 97.75 172 LYS A N 1
ATOM 1381 C CA . LYS A 1 172 ? -3.439 4.600 21.029 1.00 97.75 172 LYS A CA 1
ATOM 1382 C C . LYS A 1 172 ? -4.929 4.730 21.316 1.00 97.75 172 LYS A C 1
ATOM 1384 O O . LYS A 1 172 ? -5.263 5.252 22.372 1.00 97.75 172 LYS A O 1
ATOM 1389 N N . SER A 1 173 ? -5.805 4.223 20.448 1.00 97.25 173 SER A N 1
ATOM 1390 C CA . SER A 1 173 ? -7.250 4.171 20.736 1.00 97.25 173 SER A CA 1
ATOM 1391 C C . SER A 1 173 ? -7.626 3.057 21.723 1.00 97.25 173 SER A C 1
ATOM 1393 O O . SER A 1 173 ? -8.769 2.956 22.165 1.00 97.25 173 SER A O 1
ATOM 1395 N N . GLY A 1 174 ? -6.690 2.145 22.016 1.00 96.75 174 GLY A N 1
ATOM 1396 C CA . GLY A 1 174 ? -6.969 0.905 22.737 1.00 96.75 174 GLY A CA 1
ATOM 1397 C C . GLY A 1 174 ? -7.737 -0.139 21.919 1.00 96.75 174 GLY A C 1
ATOM 1398 O O . GLY A 1 174 ? -8.094 -1.173 22.482 1.00 96.75 174 GLY A O 1
ATOM 1399 N N . TYR A 1 175 ? -7.959 0.083 20.619 1.00 97.12 175 TYR A N 1
ATOM 1400 C CA . TYR A 1 175 ? -8.698 -0.827 19.740 1.00 97.12 175 TYR A CA 1
ATOM 1401 C C . TYR A 1 175 ? -8.154 -2.261 19.772 1.00 97.12 175 TYR A C 1
ATOM 1403 O O . TYR A 1 175 ? -8.898 -3.202 20.042 1.00 97.12 175 TYR A O 1
ATOM 1411 N N . TRP A 1 176 ? -6.840 -2.452 19.628 1.00 97.56 176 TRP A N 1
ATOM 1412 C CA . TRP A 1 176 ? -6.245 -3.798 19.664 1.00 97.56 176 TRP A CA 1
ATOM 1413 C C . TRP A 1 176 ? -6.381 -4.489 21.026 1.00 97.56 176 TRP A C 1
ATOM 1415 O O . TRP A 1 176 ? -6.488 -5.712 21.093 1.00 97.56 176 TRP A O 1
ATOM 1425 N N . ARG A 1 177 ? -6.456 -3.713 22.113 1.00 97.19 177 ARG A N 1
ATOM 1426 C CA . ARG A 1 177 ? -6.734 -4.242 23.455 1.00 97.19 177 ARG A CA 1
ATOM 1427 C C . ARG A 1 177 ? -8.181 -4.721 23.571 1.00 97.19 177 ARG A C 1
ATOM 1429 O O . ARG A 1 177 ? -8.403 -5.794 24.118 1.00 97.19 177 ARG A O 1
ATOM 1436 N N . ARG A 1 178 ? -9.147 -3.973 23.017 1.00 96.25 178 ARG A N 1
ATOM 1437 C CA . ARG A 1 178 ? -10.567 -4.379 22.960 1.00 96.25 178 ARG A CA 1
ATOM 1438 C C . ARG A 1 178 ? -10.772 -5.645 22.125 1.00 96.25 178 ARG A C 1
ATOM 1440 O O . ARG A 1 178 ? -11.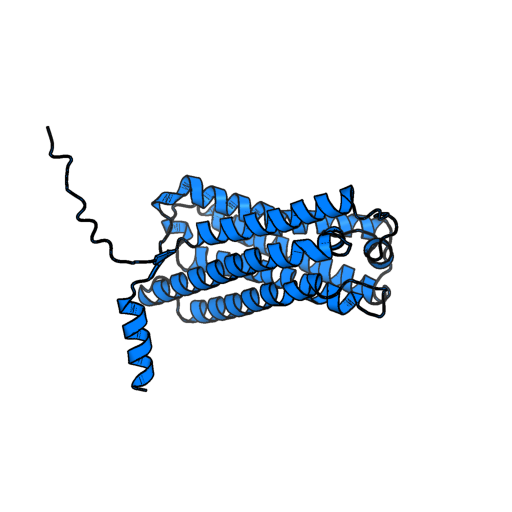563 -6.503 22.500 1.00 96.25 178 ARG A O 1
ATOM 1447 N N . LEU A 1 179 ? -9.980 -5.821 21.067 1.00 96.50 179 LEU A N 1
ATOM 1448 C CA . LEU A 1 179 ? -9.929 -7.070 20.297 1.00 96.50 179 LEU A CA 1
ATOM 1449 C C . LEU A 1 179 ? -9.325 -8.253 21.081 1.00 96.50 179 LEU A C 1
ATOM 1451 O O . LEU A 1 179 ? -9.414 -9.397 20.634 1.00 96.50 179 LEU A O 1
ATOM 1455 N N . GLY A 1 180 ? -8.719 -8.016 22.248 1.00 97.19 180 GLY A N 1
ATOM 1456 C CA . GLY A 1 180 ? -8.042 -9.045 23.037 1.00 97.19 180 GLY A CA 1
ATOM 1457 C C . GLY A 1 180 ? -6.729 -9.514 22.409 1.00 97.19 180 GLY A C 1
ATOM 1458 O O . GLY A 1 180 ? -6.368 -10.683 22.550 1.00 97.19 180 GLY A O 1
ATOM 1459 N N . LEU A 1 181 ? -6.035 -8.638 21.674 1.00 97.19 181 LEU A N 1
ATOM 1460 C CA . LEU A 1 181 ? -4.710 -8.946 21.142 1.00 97.19 181 LEU A CA 1
ATOM 1461 C C . LEU A 1 181 ? -3.648 -8.828 22.248 1.00 97.19 181 LEU A C 1
ATOM 1463 O O . LEU A 1 181 ? -3.718 -7.920 23.082 1.00 97.19 181 LEU A O 1
ATOM 1467 N N . PRO A 1 182 ? -2.651 -9.727 22.266 1.00 96.88 182 PRO A N 1
ATOM 1468 C CA . PRO A 1 182 ? -1.608 -9.719 23.284 1.00 96.88 182 PRO A CA 1
ATOM 1469 C C . PRO A 1 182 ? -0.678 -8.506 23.133 1.00 96.88 182 PRO A C 1
ATOM 1471 O O . PRO A 1 182 ? -0.466 -7.998 22.035 1.00 96.88 182 PRO A O 1
ATOM 1474 N N . ALA A 1 183 ? -0.048 -8.065 24.226 1.00 94.81 183 ALA A N 1
ATOM 1475 C CA . ALA A 1 183 ? 0.805 -6.869 24.230 1.00 94.81 183 ALA A CA 1
ATOM 1476 C C . ALA A 1 183 ? 2.009 -6.949 23.270 1.00 94.81 183 ALA A C 1
ATOM 1478 O O . ALA A 1 183 ? 2.462 -5.920 22.761 1.00 94.81 183 ALA A O 1
ATOM 1479 N N . TRP A 1 184 ? 2.517 -8.156 22.987 1.00 96.62 184 TRP A N 1
ATOM 1480 C CA . TRP A 1 184 ? 3.594 -8.345 22.011 1.00 96.62 184 TRP A CA 1
ATOM 1481 C C . TRP A 1 184 ? 3.171 -7.939 20.594 1.00 96.62 184 TRP A C 1
ATOM 1483 O O . TRP A 1 184 ? 4.019 -7.477 19.836 1.00 96.62 184 TRP A O 1
ATOM 1493 N N . PHE A 1 185 ? 1.872 -7.998 20.273 1.00 96.62 185 PHE A N 1
ATOM 1494 C CA . PHE A 1 185 ? 1.331 -7.598 18.972 1.00 96.62 185 PHE A CA 1
ATOM 1495 C C . PHE A 1 185 ? 1.642 -6.128 18.645 1.00 96.62 185 PHE A C 1
ATOM 1497 O O . PHE A 1 185 ? 1.962 -5.780 17.507 1.00 96.62 185 PHE A O 1
ATOM 1504 N N . ASN A 1 186 ? 1.621 -5.256 19.661 1.00 95.69 186 ASN A N 1
ATOM 1505 C CA . ASN A 1 186 ? 1.985 -3.846 19.512 1.00 95.69 186 ASN A CA 1
ATOM 1506 C C . ASN A 1 186 ? 3.462 -3.695 19.131 1.00 95.69 186 ASN A C 1
ATOM 1508 O O . ASN A 1 186 ? 3.797 -2.928 18.231 1.00 95.69 186 ASN A O 1
ATOM 1512 N N . LYS A 1 187 ? 4.343 -4.445 19.807 1.00 96.75 187 LYS A N 1
ATOM 1513 C CA . LYS A 1 187 ? 5.789 -4.412 19.551 1.00 96.75 187 LYS A CA 1
ATOM 1514 C C . LYS A 1 187 ? 6.098 -4.922 18.145 1.00 96.75 187 LYS A C 1
ATOM 1516 O O . LYS A 1 187 ? 6.832 -4.265 17.414 1.00 96.75 187 LYS A O 1
ATOM 1521 N N . THR A 1 188 ? 5.481 -6.030 17.733 1.00 97.69 188 THR A N 1
ATOM 1522 C CA . THR A 1 188 ? 5.662 -6.580 16.382 1.00 97.69 188 THR A CA 1
ATOM 1523 C C . THR A 1 188 ? 5.145 -5.639 15.299 1.00 97.69 188 THR A C 1
ATOM 1525 O O . THR A 1 188 ? 5.781 -5.519 14.259 1.00 97.69 188 THR A O 1
ATOM 1528 N N . ALA A 1 189 ? 4.041 -4.923 15.539 1.00 97.75 189 ALA A N 1
ATOM 1529 C CA . ALA A 1 189 ? 3.539 -3.930 14.591 1.00 97.75 189 ALA A CA 1
ATOM 1530 C C . ALA A 1 189 ? 4.497 -2.735 14.425 1.00 97.75 189 ALA A C 1
ATOM 1532 O O . ALA A 1 189 ? 4.694 -2.262 13.309 1.00 97.75 189 ALA A O 1
ATOM 1533 N N . ILE A 1 190 ? 5.133 -2.277 15.510 1.00 98.06 190 ILE A N 1
ATOM 1534 C CA . ILE A 1 190 ? 6.152 -1.216 15.449 1.00 98.06 190 ILE A CA 1
ATOM 1535 C C . ILE A 1 190 ? 7.383 -1.693 14.669 1.00 98.06 190 ILE A C 1
ATOM 1537 O O . ILE A 1 190 ? 7.837 -0.990 13.769 1.00 98.06 190 ILE A O 1
ATOM 1541 N N . VAL A 1 191 ? 7.886 -2.897 14.965 1.00 98.19 191 VAL A N 1
ATOM 1542 C CA . VAL A 1 191 ? 9.012 -3.500 14.228 1.00 98.19 191 VAL A CA 1
ATOM 1543 C C . VAL A 1 191 ? 8.676 -3.637 12.741 1.00 98.19 191 VAL A C 1
ATOM 1545 O O . VAL A 1 191 ? 9.486 -3.258 11.899 1.00 98.19 191 VAL A O 1
ATOM 1548 N N . TYR A 1 192 ? 7.463 -4.088 12.410 1.00 98.50 192 TYR A N 1
ATOM 1549 C CA . TYR A 1 192 ? 6.967 -4.141 11.035 1.00 98.50 192 TYR A CA 1
ATOM 1550 C C . TYR A 1 192 ? 7.017 -2.769 10.345 1.00 98.50 192 TYR A C 1
ATOM 1552 O O . TYR A 1 192 ? 7.560 -2.672 9.248 1.00 98.50 192 TYR A O 1
ATOM 1560 N N . CYS A 1 193 ? 6.527 -1.700 10.985 1.00 98.62 193 CYS A N 1
ATOM 1561 C CA . CYS A 1 193 ? 6.576 -0.348 10.416 1.00 98.62 193 CYS A CA 1
ATOM 1562 C C . CYS A 1 193 ? 8.012 0.140 10.163 1.00 98.62 193 CYS A C 1
ATOM 1564 O O . CYS A 1 193 ? 8.259 0.779 9.139 1.00 98.62 193 CYS A O 1
ATOM 1566 N N . ILE A 1 194 ? 8.954 -0.162 11.065 1.00 98.56 194 ILE A N 1
ATOM 1567 C CA . ILE A 1 194 ? 10.369 0.219 10.920 1.00 98.56 194 ILE A CA 1
ATOM 1568 C C . ILE A 1 194 ? 10.999 -0.532 9.745 1.00 98.56 194 ILE A C 1
ATOM 1570 O O . ILE A 1 194 ? 11.551 0.096 8.844 1.00 98.56 194 ILE A O 1
ATOM 1574 N N . LEU A 1 195 ? 10.868 -1.862 9.718 1.00 98.50 195 LEU A N 1
ATOM 1575 C CA . LEU A 1 195 ? 11.413 -2.692 8.642 1.00 98.50 195 LEU A CA 1
ATOM 1576 C C . LEU A 1 195 ? 10.828 -2.301 7.285 1.00 98.50 195 LEU A C 1
ATOM 1578 O O . LEU A 1 195 ? 11.566 -2.150 6.313 1.00 98.50 195 LEU A O 1
ATOM 1582 N N . PHE A 1 196 ? 9.513 -2.082 7.226 1.00 98.69 196 PHE A N 1
ATOM 1583 C CA . PHE A 1 196 ? 8.847 -1.699 5.989 1.00 98.69 196 PHE A CA 1
ATOM 1584 C C . PHE A 1 196 ? 9.328 -0.332 5.485 1.00 98.69 196 PHE A C 1
ATOM 1586 O O . PHE A 1 196 ? 9.610 -0.187 4.296 1.00 98.69 196 PHE A O 1
ATOM 1593 N N . SER A 1 197 ? 9.521 0.632 6.393 1.00 98.69 197 SER A N 1
ATOM 1594 C CA . SER A 1 197 ? 10.094 1.943 6.062 1.00 98.69 197 SER A CA 1
ATOM 1595 C C . SER A 1 197 ? 11.512 1.842 5.502 1.00 98.69 197 SER A C 1
ATOM 1597 O O . SER A 1 197 ? 11.798 2.450 4.474 1.00 98.69 197 SER A O 1
ATOM 1599 N N . ILE A 1 198 ? 12.385 1.052 6.139 1.00 98.62 198 ILE A N 1
ATOM 1600 C CA . ILE A 1 198 ? 13.774 0.853 5.688 1.00 98.62 198 ILE A CA 1
ATOM 1601 C C . ILE A 1 198 ? 13.801 0.268 4.272 1.00 98.62 198 ILE A C 1
ATOM 1603 O O . ILE A 1 198 ? 14.538 0.754 3.415 1.00 98.62 198 ILE A O 1
ATOM 1607 N N . ILE A 1 199 ? 12.973 -0.746 4.014 1.00 98.50 199 ILE A N 1
ATOM 1608 C CA . ILE A 1 199 ? 12.926 -1.426 2.716 1.00 98.50 199 ILE A CA 1
ATOM 1609 C C . ILE A 1 199 ? 12.466 -0.480 1.609 1.00 98.50 199 ILE A C 1
ATOM 1611 O O . ILE A 1 199 ? 13.107 -0.406 0.562 1.00 98.50 199 ILE A O 1
ATOM 1615 N N . VAL A 1 200 ? 11.383 0.264 1.832 1.00 98.50 200 VAL A N 1
ATOM 1616 C CA . VAL A 1 200 ? 10.882 1.225 0.840 1.00 98.50 200 VAL A CA 1
ATOM 1617 C C . VAL A 1 200 ? 11.876 2.362 0.618 1.00 98.50 200 VAL A C 1
ATOM 1619 O O . VAL A 1 200 ? 12.104 2.746 -0.527 1.00 98.50 200 VAL A O 1
ATOM 1622 N N . PHE A 1 201 ? 12.498 2.882 1.679 1.00 98.50 201 PHE A N 1
ATOM 1623 C CA . PHE A 1 201 ? 13.489 3.950 1.557 1.00 98.50 201 PHE A CA 1
ATOM 1624 C C . PHE A 1 201 ? 14.678 3.512 0.699 1.00 98.50 201 PHE A C 1
ATOM 1626 O O . PHE A 1 201 ? 15.033 4.205 -0.254 1.00 98.50 201 PHE A O 1
ATOM 1633 N N . PHE A 1 202 ? 15.229 2.324 0.970 1.00 98.06 202 PHE A N 1
ATOM 1634 C CA . PHE A 1 202 ? 16.273 1.735 0.135 1.00 98.06 202 PHE A CA 1
ATOM 1635 C C . PHE A 1 202 ? 15.815 1.608 -1.324 1.00 98.06 202 PHE A C 1
ATOM 1637 O O . PHE A 1 202 ? 16.501 2.090 -2.220 1.00 98.06 202 PHE A O 1
ATOM 1644 N N . LYS A 1 203 ? 14.627 1.038 -1.570 1.00 97.25 203 LYS A N 1
ATOM 1645 C CA . LYS A 1 203 ? 14.096 0.856 -2.929 1.00 97.25 203 LYS A CA 1
ATOM 1646 C C . LYS A 1 203 ? 13.969 2.164 -3.703 1.00 97.25 203 LYS A C 1
ATOM 1648 O O . LYS A 1 203 ? 14.406 2.225 -4.850 1.00 97.25 203 LYS A O 1
ATOM 1653 N N . ILE A 1 204 ? 13.377 3.193 -3.095 1.00 97.81 204 ILE A N 1
ATOM 1654 C CA . ILE A 1 204 ? 13.186 4.494 -3.746 1.00 97.81 204 ILE A CA 1
ATOM 1655 C C . ILE A 1 204 ? 14.543 5.127 -4.058 1.00 97.81 204 ILE A C 1
ATOM 1657 O O . ILE A 1 204 ? 14.733 5.603 -5.175 1.00 97.81 204 ILE A O 1
ATOM 1661 N N . LEU A 1 205 ? 15.507 5.084 -3.133 1.00 97.81 205 LEU A N 1
ATOM 1662 C CA . LEU A 1 205 ? 16.853 5.605 -3.385 1.00 97.81 205 LEU A CA 1
ATOM 1663 C C . LEU A 1 205 ? 17.573 4.839 -4.502 1.00 97.81 205 LEU A C 1
ATOM 1665 O O . LEU A 1 205 ? 18.109 5.462 -5.416 1.00 97.81 205 LEU A O 1
ATOM 1669 N N . SER A 1 206 ? 17.554 3.504 -4.474 1.00 97.06 206 SER A N 1
ATOM 1670 C CA . SER A 1 206 ? 18.173 2.663 -5.507 1.00 97.06 206 SER A CA 1
ATOM 1671 C C . SER A 1 206 ? 17.569 2.887 -6.887 1.00 97.06 206 SER A C 1
ATOM 1673 O O . SER A 1 206 ? 18.316 3.028 -7.855 1.00 97.06 206 SER A O 1
ATOM 1675 N N . ALA A 1 207 ? 16.242 2.963 -6.978 1.00 96.06 207 ALA A N 1
ATOM 1676 C CA . ALA A 1 207 ? 15.551 3.196 -8.237 1.00 96.06 207 ALA A CA 1
ATOM 1677 C C . ALA A 1 207 ? 15.730 4.643 -8.733 1.00 96.06 207 ALA A C 1
ATOM 1679 O O . ALA A 1 207 ? 15.928 4.855 -9.926 1.00 96.06 207 ALA A O 1
ATOM 1680 N N . THR A 1 208 ? 15.758 5.635 -7.836 1.00 96.75 208 THR A N 1
ATOM 1681 C CA . THR A 1 208 ? 16.074 7.029 -8.199 1.00 96.75 208 THR A CA 1
ATOM 1682 C C . THR A 1 208 ? 17.504 7.150 -8.722 1.00 96.75 208 THR A C 1
ATOM 1684 O O . THR A 1 208 ? 17.717 7.770 -9.757 1.00 96.75 208 THR A O 1
ATOM 1687 N N . ASN A 1 209 ? 18.478 6.510 -8.063 1.00 97.31 209 ASN A N 1
ATOM 1688 C CA . ASN A 1 209 ? 19.864 6.474 -8.534 1.00 97.31 209 ASN A CA 1
ATOM 1689 C C . ASN A 1 209 ? 19.960 5.852 -9.931 1.00 97.31 209 ASN A C 1
ATOM 1691 O O . ASN A 1 209 ? 20.592 6.423 -10.812 1.00 97.31 209 ASN A O 1
ATOM 1695 N N . ALA A 1 210 ? 19.296 4.713 -10.148 1.00 95.44 210 ALA A N 1
ATOM 1696 C CA . ALA A 1 210 ? 19.255 4.048 -11.446 1.00 95.44 210 ALA A CA 1
ATOM 1697 C C . ALA A 1 210 ? 18.669 4.953 -12.548 1.00 95.44 210 ALA A C 1
ATOM 1699 O O . ALA A 1 210 ? 19.329 5.179 -13.559 1.00 95.44 210 ALA A O 1
ATOM 1700 N N . MET A 1 211 ? 17.494 5.554 -12.318 1.00 95.06 211 MET A N 1
ATOM 1701 C CA . MET A 1 211 ? 16.866 6.481 -13.274 1.00 95.06 211 MET A CA 1
ATOM 1702 C C . MET A 1 211 ? 17.674 7.761 -13.508 1.00 95.06 211 MET A C 1
ATOM 1704 O O . MET A 1 211 ? 17.538 8.380 -14.556 1.00 95.06 211 MET A O 1
ATOM 1708 N N . ALA A 1 212 ? 18.504 8.185 -12.556 1.00 95.50 212 ALA A N 1
ATOM 1709 C CA . ALA A 1 212 ? 19.358 9.362 -12.707 1.00 95.50 212 ALA A CA 1
ATOM 1710 C C . ALA A 1 212 ? 20.684 9.066 -13.433 1.00 95.50 212 ALA A C 1
ATOM 1712 O O . ALA A 1 212 ? 21.516 9.958 -13.572 1.00 95.50 212 ALA A O 1
ATOM 1713 N N . GLY A 1 213 ? 20.911 7.825 -13.872 1.00 94.56 213 GLY A N 1
ATOM 1714 C CA . GLY A 1 213 ? 22.141 7.433 -14.566 1.00 94.56 213 GLY A CA 1
ATOM 1715 C C . GLY A 1 213 ? 23.246 6.975 -13.631 1.00 94.56 213 GLY A C 1
ATOM 1716 O O . GLY A 1 213 ? 24.418 7.016 -13.986 1.00 94.56 213 GLY A O 1
ATOM 1717 N N . SER A 1 214 ? 22.871 6.504 -12.441 1.00 95.50 214 SER A N 1
ATOM 1718 C CA . SER A 1 214 ? 23.784 6.033 -11.398 1.00 95.50 214 SER A CA 1
ATOM 1719 C C . SER A 1 214 ? 24.803 7.081 -10.905 1.00 95.50 214 SER A C 1
ATOM 1721 O O . SER A 1 214 ? 25.977 6.741 -10.753 1.00 95.50 214 SER A O 1
ATOM 1723 N N . PRO A 1 215 ? 24.401 8.340 -10.623 1.00 97.06 215 PRO A N 1
ATOM 1724 C CA . PRO A 1 215 ? 25.337 9.402 -10.253 1.00 97.06 215 PRO A CA 1
ATOM 1725 C C . PRO A 1 215 ? 25.959 9.208 -8.864 1.00 97.06 215 PRO A C 1
ATOM 1727 O O . PRO A 1 215 ? 27.042 9.727 -8.606 1.00 97.06 215 PRO A O 1
ATOM 1730 N N . TRP A 1 216 ? 25.282 8.494 -7.956 1.00 96.94 216 TRP A N 1
ATOM 1731 C CA . TRP A 1 216 ? 25.755 8.310 -6.580 1.00 96.94 216 TRP A CA 1
ATOM 1732 C C . TRP A 1 216 ? 26.503 6.990 -6.382 1.00 96.94 216 TRP A C 1
ATOM 1734 O O . TRP A 1 216 ? 27.435 6.927 -5.583 1.00 96.94 216 TRP A O 1
ATOM 1744 N N . TRP A 1 217 ? 26.099 5.930 -7.083 1.00 95.75 217 TRP A N 1
ATOM 1745 C CA . TRP A 1 217 ? 26.782 4.633 -7.066 1.00 95.75 217 TRP A CA 1
ATOM 1746 C C . TRP A 1 217 ? 26.453 3.818 -8.314 1.00 95.75 217 TRP A C 1
ATOM 1748 O O . TRP A 1 217 ? 25.338 3.879 -8.828 1.00 95.75 217 TRP A O 1
ATOM 1758 N N . HIS A 1 218 ? 27.389 2.983 -8.761 1.00 94.88 218 HIS A N 1
ATOM 1759 C CA . HIS A 1 218 ? 27.152 2.068 -9.876 1.00 94.88 218 HIS A CA 1
ATOM 1760 C C . HIS A 1 218 ? 26.276 0.876 -9.465 1.00 94.88 218 HIS A C 1
ATOM 1762 O O . HIS A 1 218 ? 26.433 0.304 -8.383 1.00 94.88 218 HIS A O 1
ATOM 1768 N N . GLN A 1 219 ? 25.377 0.463 -10.359 1.00 93.00 219 GLN A N 1
ATOM 1769 C CA . GLN A 1 219 ? 24.529 -0.720 -10.182 1.00 93.00 219 GLN A CA 1
ATOM 1770 C C . GLN A 1 219 ? 25.327 -2.002 -10.461 1.00 93.00 219 GLN A C 1
ATOM 1772 O O . GLN A 1 219 ? 25.218 -2.601 -11.531 1.00 93.00 219 GLN A O 1
ATOM 1777 N N . THR A 1 220 ? 26.161 -2.411 -9.502 1.00 95.62 220 THR A N 1
ATOM 1778 C CA . THR A 1 220 ? 26.894 -3.688 -9.561 1.00 95.62 220 THR A CA 1
ATOM 1779 C C . THR A 1 220 ? 25.934 -4.879 -9.514 1.00 95.62 220 THR A C 1
ATOM 1781 O O . THR A 1 220 ? 24.815 -4.769 -9.010 1.00 95.62 220 THR A O 1
ATOM 1784 N N . ASP A 1 221 ? 26.369 -6.054 -9.974 1.00 95.56 221 ASP A N 1
ATOM 1785 C CA . ASP A 1 221 ? 25.528 -7.261 -9.956 1.00 95.56 221 ASP A CA 1
ATOM 1786 C C . ASP A 1 221 ? 25.084 -7.658 -8.545 1.00 95.56 221 ASP A C 1
ATOM 1788 O O . ASP A 1 221 ? 23.957 -8.119 -8.345 1.00 95.56 221 ASP A O 1
ATOM 1792 N N . LEU A 1 222 ? 25.940 -7.430 -7.543 1.00 95.94 222 LEU A N 1
ATOM 1793 C CA . LEU A 1 222 ? 25.571 -7.621 -6.144 1.00 95.94 222 LEU A CA 1
ATOM 1794 C C . LEU A 1 222 ? 24.429 -6.679 -5.750 1.00 95.94 222 LEU A C 1
ATOM 1796 O O . LEU A 1 222 ? 23.446 -7.128 -5.161 1.00 95.94 222 LEU A O 1
ATOM 1800 N N . LEU A 1 223 ? 24.528 -5.393 -6.098 1.00 95.06 223 LEU A N 1
ATOM 1801 C CA . LEU A 1 223 ? 23.506 -4.413 -5.750 1.00 95.06 223 LEU A CA 1
ATOM 1802 C C . LEU A 1 223 ? 22.174 -4.699 -6.452 1.00 95.06 223 LEU A C 1
ATOM 1804 O O . LEU A 1 223 ? 21.132 -4.608 -5.807 1.00 95.06 223 LEU A O 1
ATOM 1808 N N . LYS A 1 224 ? 22.200 -5.126 -7.720 1.00 95.19 224 LYS A N 1
ATOM 1809 C CA . LYS A 1 224 ? 21.000 -5.563 -8.455 1.00 95.19 224 LYS A CA 1
ATOM 1810 C C . LYS A 1 224 ? 20.301 -6.731 -7.751 1.00 95.19 224 LYS A C 1
ATOM 1812 O O . LYS A 1 224 ? 19.090 -6.689 -7.537 1.00 95.19 224 LYS A O 1
ATOM 1817 N N . ARG A 1 225 ? 21.057 -7.745 -7.305 1.00 96.50 225 ARG A N 1
ATOM 1818 C CA . ARG A 1 225 ? 20.513 -8.887 -6.538 1.00 96.50 225 ARG A CA 1
ATOM 1819 C C . ARG A 1 225 ? 19.940 -8.459 -5.187 1.00 96.50 225 ARG A C 1
ATOM 1821 O O . ARG A 1 225 ? 18.867 -8.926 -4.806 1.00 96.50 225 ARG A O 1
ATOM 1828 N N . VAL A 1 226 ? 20.624 -7.562 -4.473 1.00 97.12 226 VAL A N 1
ATOM 1829 C CA . VAL A 1 226 ? 20.121 -6.991 -3.211 1.00 97.12 226 VAL A CA 1
ATOM 1830 C C . VAL A 1 226 ? 18.827 -6.215 -3.458 1.00 97.12 226 VAL A C 1
ATOM 1832 O O . VAL A 1 226 ? 17.845 -6.438 -2.751 1.00 97.12 226 VAL A O 1
ATOM 1835 N N . ALA A 1 227 ? 18.779 -5.375 -4.492 1.00 96.62 227 ALA A N 1
ATOM 1836 C CA . ALA A 1 227 ? 17.593 -4.611 -4.863 1.00 96.62 227 ALA A CA 1
ATOM 1837 C C . ALA A 1 227 ? 16.409 -5.514 -5.228 1.00 96.62 227 ALA A C 1
ATOM 1839 O O . ALA A 1 227 ? 15.303 -5.291 -4.734 1.00 96.62 227 ALA A O 1
ATOM 1840 N N . GLN A 1 228 ? 16.646 -6.594 -5.975 1.00 96.69 228 GLN A N 1
ATOM 1841 C CA . GLN A 1 228 ? 15.630 -7.610 -6.245 1.00 96.69 228 GLN A CA 1
ATOM 1842 C C . GLN A 1 228 ? 15.141 -8.300 -4.957 1.00 96.69 228 GLN A C 1
ATOM 1844 O O . GLN A 1 228 ? 13.945 -8.555 -4.797 1.00 96.69 228 GLN A O 1
ATOM 1849 N N . GLY A 1 229 ? 16.040 -8.586 -4.011 1.00 97.81 229 GLY A N 1
ATOM 1850 C CA . GLY A 1 229 ? 15.676 -9.110 -2.692 1.00 97.81 229 GLY A CA 1
ATOM 1851 C C . GLY A 1 229 ? 14.765 -8.153 -1.919 1.00 97.81 229 GLY A C 1
ATOM 1852 O O . GLY A 1 229 ? 13.704 -8.556 -1.438 1.00 97.81 229 GLY A O 1
ATOM 1853 N N . PHE A 1 230 ? 15.128 -6.870 -1.871 1.00 97.62 230 PHE A N 1
ATOM 1854 C CA . PHE A 1 230 ? 14.316 -5.817 -1.258 1.00 97.62 230 PHE A CA 1
ATOM 1855 C C . PHE A 1 230 ? 12.969 -5.639 -1.964 1.00 97.62 230 PHE A C 1
ATOM 1857 O O . PHE A 1 230 ? 11.968 -5.381 -1.298 1.00 97.62 230 PHE A O 1
ATOM 1864 N N . ASP A 1 231 ? 12.907 -5.818 -3.285 1.00 97.06 231 ASP A N 1
ATOM 1865 C CA . ASP A 1 231 ? 11.657 -5.784 -4.045 1.00 97.06 231 ASP A CA 1
ATOM 1866 C C . ASP A 1 231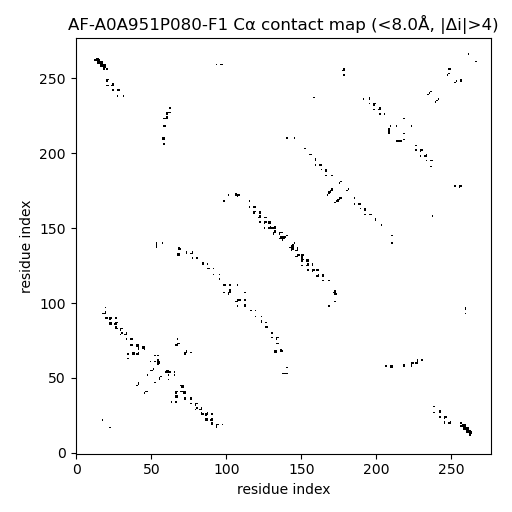 ? 10.684 -6.891 -3.619 1.00 97.06 231 ASP A C 1
ATOM 1868 O O . ASP A 1 231 ? 9.522 -6.614 -3.303 1.00 97.06 231 ASP A O 1
ATOM 1872 N N . ARG A 1 232 ? 11.184 -8.123 -3.479 1.00 97.12 232 ARG A N 1
ATOM 1873 C CA . ARG A 1 232 ? 10.399 -9.263 -2.978 1.00 97.12 232 ARG A CA 1
ATOM 1874 C C . ARG A 1 232 ? 9.955 -9.060 -1.531 1.00 97.12 232 ARG A C 1
ATOM 1876 O O . ARG A 1 232 ? 8.796 -9.315 -1.198 1.00 97.12 232 ARG A O 1
ATOM 1883 N N . MET A 1 233 ? 10.850 -8.567 -0.672 1.00 98.00 233 MET A N 1
ATOM 1884 C CA . MET A 1 233 ? 10.513 -8.241 0.718 1.00 98.00 233 MET A CA 1
ATOM 1885 C C . MET A 1 233 ? 9.461 -7.136 0.798 1.00 98.00 233 MET A C 1
ATOM 1887 O O . MET A 1 233 ? 8.536 -7.234 1.603 1.00 98.00 233 MET A O 1
ATOM 1891 N N . PHE A 1 234 ? 9.565 -6.111 -0.050 1.00 98.19 234 PHE A N 1
ATOM 1892 C CA . PHE A 1 234 ? 8.552 -5.072 -0.166 1.00 98.19 234 PHE A CA 1
ATOM 1893 C C . PHE A 1 234 ? 7.194 -5.686 -0.490 1.00 98.19 234 PHE A C 1
ATOM 1895 O O . PHE A 1 234 ? 6.247 -5.419 0.240 1.00 98.19 234 PHE A O 1
ATOM 1902 N N . PHE A 1 235 ? 7.092 -6.535 -1.517 1.00 97.12 235 PHE A N 1
ATOM 1903 C CA . PHE A 1 235 ? 5.816 -7.155 -1.883 1.00 97.12 235 PHE A CA 1
ATOM 1904 C C . PHE A 1 235 ? 5.229 -7.975 -0.723 1.00 97.12 235 PHE A C 1
ATOM 1906 O O . PHE A 1 235 ? 4.050 -7.837 -0.384 1.00 97.12 235 PHE A O 1
ATOM 1913 N N . PHE A 1 236 ? 6.066 -8.768 -0.049 1.00 97.94 236 PHE A N 1
ATOM 1914 C CA . PHE A 1 236 ? 5.659 -9.546 1.119 1.00 97.94 236 PHE A CA 1
ATOM 1915 C C . PHE A 1 236 ? 5.126 -8.661 2.260 1.00 97.94 236 PHE A C 1
ATOM 1917 O O . PHE A 1 236 ? 4.041 -8.906 2.793 1.00 97.94 236 PHE A O 1
ATOM 1924 N N . LEU A 1 237 ? 5.847 -7.597 2.619 1.00 98.19 237 LEU A N 1
ATOM 1925 C CA . LEU A 1 237 ? 5.438 -6.685 3.692 1.00 98.19 237 LEU A CA 1
ATOM 1926 C C . LEU A 1 237 ? 4.259 -5.791 3.304 1.00 98.19 237 LEU A C 1
ATOM 1928 O O . LEU A 1 237 ? 3.449 -5.453 4.166 1.00 98.19 237 LEU A O 1
ATOM 1932 N N . ALA A 1 238 ? 4.162 -5.400 2.038 1.00 97.75 238 ALA A N 1
ATOM 1933 C CA . ALA A 1 238 ? 3.124 -4.520 1.528 1.00 97.75 238 ALA A CA 1
ATOM 1934 C C . ALA A 1 238 ? 1.787 -5.243 1.386 1.00 97.75 238 ALA A C 1
ATOM 1936 O O . ALA A 1 238 ? 0.763 -4.658 1.723 1.00 97.75 238 ALA A O 1
ATOM 1937 N N . VAL A 1 239 ? 1.791 -6.492 0.908 1.00 96.62 239 VAL A N 1
ATOM 1938 C CA . VAL A 1 239 ? 0.576 -7.232 0.532 1.00 96.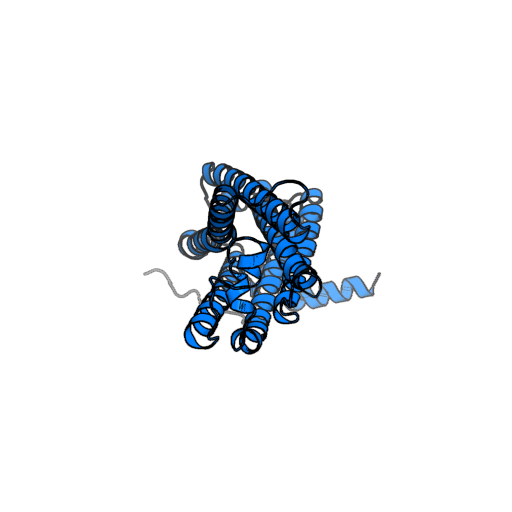62 239 VAL A CA 1
ATOM 1939 C C . VAL A 1 239 ? 0.303 -8.377 1.501 1.00 96.62 239 VAL A C 1
ATOM 1941 O O . VAL A 1 239 ? -0.742 -8.399 2.153 1.00 96.62 239 VAL A O 1
ATOM 1944 N N . VAL A 1 240 ? 1.252 -9.306 1.645 1.00 96.94 240 VAL A N 1
ATOM 1945 C CA . VAL A 1 240 ? 1.028 -10.570 2.364 1.00 96.94 240 VAL A CA 1
ATOM 1946 C C . VAL A 1 240 ? 0.795 -10.329 3.853 1.00 96.94 240 VAL A C 1
ATOM 1948 O O . VAL A 1 240 ? -0.203 -10.796 4.401 1.00 96.94 240 VAL A O 1
ATOM 1951 N N . VAL A 1 241 ? 1.662 -9.558 4.516 1.00 97.81 241 VAL A N 1
ATOM 1952 C CA . VAL A 1 241 ? 1.547 -9.319 5.965 1.00 97.81 241 VAL A CA 1
ATOM 1953 C C . VAL A 1 241 ? 0.221 -8.632 6.343 1.00 97.81 241 VAL A C 1
ATOM 1955 O O . VAL A 1 241 ? -0.475 -9.148 7.226 1.00 97.81 241 VAL A O 1
ATOM 1958 N N . PRO A 1 242 ? -0.203 -7.524 5.696 1.00 97.19 242 PRO A N 1
ATOM 1959 C CA . PRO A 1 242 ? -1.511 -6.931 5.950 1.00 97.19 242 PRO A CA 1
ATOM 1960 C C . PRO A 1 242 ? -2.663 -7.894 5.680 1.00 97.19 242 PRO A C 1
ATOM 1962 O O . PRO A 1 242 ? -3.566 -7.969 6.509 1.00 97.19 242 PRO A O 1
ATOM 1965 N N . MET A 1 243 ? -2.630 -8.657 4.584 1.00 97.12 243 MET A N 1
ATOM 1966 C CA . MET A 1 243 ? -3.686 -9.624 4.271 1.00 97.12 243 MET A CA 1
ATOM 1967 C C . MET A 1 243 ? -3.817 -10.705 5.340 1.00 97.12 243 MET A C 1
ATOM 1969 O O . MET A 1 243 ? -4.921 -10.930 5.830 1.00 97.12 243 MET A O 1
ATOM 1973 N N . VAL A 1 244 ? -2.708 -11.321 5.756 1.00 97.69 244 VAL A N 1
ATOM 1974 C CA . VAL A 1 244 ? -2.707 -12.350 6.809 1.00 97.69 244 VAL A CA 1
ATOM 1975 C C . VAL A 1 244 ? -3.234 -11.774 8.121 1.00 97.69 244 VAL A C 1
ATOM 1977 O O . VAL A 1 244 ? -4.097 -12.379 8.758 1.00 97.69 244 VAL A O 1
ATOM 1980 N N . LYS A 1 245 ? -2.785 -10.571 8.502 1.00 96.88 245 LYS A N 1
ATOM 1981 C CA . LYS A 1 245 ? -3.295 -9.876 9.690 1.00 96.88 245 LYS A CA 1
ATOM 1982 C C . LYS A 1 245 ? -4.809 -9.656 9.598 1.00 96.88 245 LYS A C 1
ATOM 1984 O O . LYS A 1 245 ? -5.521 -9.931 10.560 1.00 96.88 245 LYS A O 1
ATOM 1989 N N . MET A 1 246 ? -5.303 -9.156 8.468 1.00 96.88 246 MET A N 1
ATOM 1990 C CA . MET A 1 246 ? -6.727 -8.873 8.281 1.00 96.88 246 MET A CA 1
ATOM 1991 C C . MET A 1 246 ? -7.572 -10.143 8.254 1.00 96.88 246 MET A C 1
ATOM 1993 O O . MET A 1 246 ? -8.623 -10.180 8.886 1.00 96.88 246 MET A O 1
ATOM 1997 N N . ALA A 1 247 ? -7.101 -11.197 7.588 1.00 97.50 247 ALA A N 1
ATOM 1998 C CA . ALA A 1 247 ? -7.754 -12.500 7.573 1.00 97.50 247 ALA A CA 1
ATOM 1999 C C . ALA A 1 247 ? -7.838 -13.092 8.987 1.00 97.50 247 ALA A C 1
ATOM 2001 O O . ALA A 1 247 ? -8.907 -13.538 9.402 1.00 97.50 247 ALA A O 1
ATOM 2002 N N . TYR A 1 248 ? -6.753 -13.007 9.765 1.00 97.62 248 TYR A N 1
ATOM 2003 C CA . TYR A 1 248 ? -6.746 -13.428 11.166 1.00 97.62 248 TYR A CA 1
ATOM 2004 C C . TYR A 1 248 ? -7.798 -12.677 11.995 1.00 97.62 248 TYR A C 1
ATOM 2006 O O . TYR A 1 248 ? -8.582 -13.306 12.704 1.00 97.62 248 TYR A O 1
ATOM 2014 N N . LEU A 1 249 ? -7.862 -11.344 11.887 1.00 96.50 249 LEU A N 1
ATOM 2015 C CA . LEU A 1 249 ? -8.855 -10.543 12.612 1.00 96.50 249 LEU A CA 1
ATOM 2016 C C . LEU A 1 249 ? -10.287 -10.851 12.156 1.00 96.50 249 LEU A C 1
ATOM 2018 O O . LEU A 1 249 ? -11.179 -11.009 12.987 1.00 96.50 249 LEU A O 1
ATOM 2022 N N . ALA A 1 250 ? -10.500 -10.979 10.848 1.00 95.19 250 ALA A N 1
ATOM 2023 C CA . ALA A 1 250 ? -11.802 -11.270 10.265 1.00 95.19 250 ALA A CA 1
ATOM 2024 C C . ALA A 1 250 ? -12.323 -12.667 10.619 1.00 95.19 250 ALA A C 1
ATOM 2026 O O . ALA A 1 250 ? -13.536 -12.834 10.693 1.00 95.19 250 ALA A O 1
ATOM 2027 N N . TYR A 1 251 ? -11.438 -13.644 10.832 1.00 96.44 251 TYR A N 1
ATOM 2028 C CA . TYR A 1 251 ? -11.818 -15.019 11.151 1.00 96.44 251 TYR A CA 1
ATOM 2029 C C . TYR A 1 251 ? -11.894 -15.265 12.663 1.00 96.44 251 TYR A C 1
ATOM 2031 O O . TYR A 1 251 ? -12.922 -15.704 13.170 1.00 96.44 251 TYR A O 1
ATOM 2039 N N . TYR A 1 252 ? -10.837 -14.925 13.407 1.00 96.88 252 TYR A N 1
ATOM 2040 C CA . TYR A 1 252 ? -10.705 -15.279 14.827 1.00 96.88 252 TYR A CA 1
ATOM 2041 C C . TYR A 1 252 ? -11.190 -14.203 15.803 1.00 96.88 252 TYR A C 1
ATOM 2043 O O . TYR A 1 252 ? -11.284 -14.475 17.000 1.00 96.88 252 TYR A O 1
ATOM 2051 N N . ARG A 1 253 ? -11.442 -12.975 15.334 1.00 96.62 253 ARG A N 1
ATOM 2052 C CA . ARG A 1 253 ? -11.880 -11.836 16.168 1.00 96.62 253 ARG A CA 1
ATOM 2053 C C . ARG A 1 253 ? -13.134 -11.155 15.618 1.00 96.62 253 ARG A C 1
ATOM 2055 O O . ARG A 1 253 ? -13.382 -9.995 15.936 1.00 96.62 253 ARG A O 1
ATOM 2062 N N . SER A 1 254 ? -13.896 -11.861 14.781 1.00 95.50 254 SER A N 1
ATOM 2063 C CA . SER A 1 254 ? -15.032 -11.320 14.025 1.00 95.50 254 SER A CA 1
ATOM 2064 C C . SER A 1 254 ? -16.127 -10.714 14.906 1.00 95.50 254 SER A C 1
ATOM 2066 O O . SER A 1 254 ?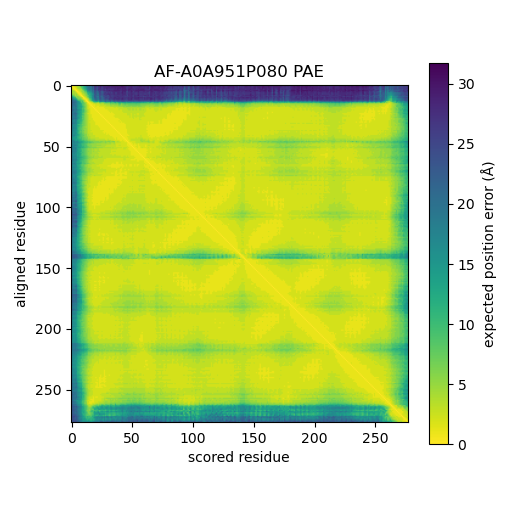 -16.702 -9.692 14.537 1.00 95.50 254 SER A O 1
ATOM 2068 N N . ASP A 1 255 ? -16.356 -11.305 16.078 1.00 95.56 255 ASP A N 1
ATOM 2069 C CA . ASP A 1 255 ? -17.312 -10.906 17.114 1.00 95.56 255 ASP A CA 1
ATOM 2070 C C . ASP A 1 255 ? -16.932 -9.597 17.820 1.00 95.56 255 ASP A C 1
ATOM 2072 O O . ASP A 1 255 ? -17.793 -8.916 18.373 1.00 95.56 255 ASP A O 1
ATOM 2076 N N . LYS A 1 256 ? -15.647 -9.230 17.783 1.00 95.69 256 LYS A N 1
ATOM 2077 C CA . LYS A 1 256 ? -15.101 -8.040 18.453 1.00 95.69 256 LYS A CA 1
ATOM 2078 C C . LYS A 1 256 ? -14.798 -6.895 17.496 1.00 95.69 256 LYS A C 1
ATOM 2080 O O . LYS A 1 256 ? -14.341 -5.840 17.939 1.00 95.69 256 LYS A O 1
ATOM 2085 N N . LEU A 1 257 ? -14.980 -7.098 16.192 1.00 95.81 257 LEU A N 1
ATOM 2086 C CA . LEU A 1 257 ? -14.726 -6.051 15.212 1.00 95.81 257 LEU A CA 1
ATOM 2087 C C . LEU A 1 257 ? -15.740 -4.921 15.390 1.00 95.81 257 LEU A C 1
ATOM 2089 O O . LEU A 1 257 ? -16.945 -5.143 15.368 1.00 95.81 257 LEU A O 1
ATOM 2093 N N . GLU A 1 258 ? -15.232 -3.698 15.534 1.00 93.38 258 GLU A N 1
ATOM 2094 C CA . GLU A 1 258 ? -16.068 -2.502 15.576 1.00 93.38 258 GLU A CA 1
ATOM 2095 C C . GLU A 1 258 ? -16.811 -2.325 14.242 1.00 93.38 258 GLU A C 1
ATOM 2097 O O . GLU A 1 258 ? -16.232 -2.467 13.158 1.00 93.38 258 GLU A O 1
ATOM 2102 N N . VAL A 1 259 ? -18.105 -2.020 14.346 1.00 93.50 259 VAL A N 1
ATOM 2103 C CA . VAL A 1 259 ? -19.012 -1.808 13.216 1.00 93.50 259 VAL A CA 1
ATOM 2104 C C . VAL A 1 259 ? -19.396 -0.335 13.179 1.00 93.50 259 VAL A C 1
ATOM 2106 O O . VAL A 1 259 ? -19.819 0.230 14.187 1.00 93.50 259 VAL A O 1
ATOM 2109 N N . VAL A 1 260 ? -19.251 0.290 12.015 1.00 92.00 260 VAL A N 1
ATOM 2110 C CA . VAL A 1 260 ? -19.748 1.645 11.766 1.00 92.00 260 VAL A CA 1
ATOM 2111 C C . VAL A 1 260 ? -21.151 1.520 11.184 1.00 92.00 260 VAL A C 1
ATOM 2113 O O . VAL A 1 260 ? -21.327 0.934 10.117 1.00 92.00 260 VAL A O 1
ATOM 2116 N N . HIS A 1 261 ? -22.140 2.056 11.895 1.00 90.75 261 HIS A N 1
ATOM 2117 C CA . HIS A 1 261 ? -23.531 2.104 11.452 1.00 90.75 261 HIS A CA 1
ATOM 2118 C C . HIS A 1 261 ? -23.816 3.467 10.829 1.00 90.75 261 HIS A C 1
ATOM 2120 O O . HIS A 1 261 ? -23.670 4.495 11.491 1.00 90.75 261 HIS A O 1
ATOM 2126 N N . LEU A 1 262 ? -24.216 3.478 9.561 1.00 85.94 262 LEU A N 1
ATOM 2127 C CA . LEU A 1 262 ? -24.654 4.683 8.870 1.00 85.94 262 LEU A CA 1
ATOM 2128 C C . LEU A 1 262 ? -26.173 4.662 8.770 1.00 85.94 262 LEU A C 1
ATOM 2130 O O . LEU A 1 262 ? -26.736 3.856 8.036 1.00 85.94 262 LEU A O 1
ATOM 2134 N N . THR A 1 263 ? -26.813 5.558 9.516 1.00 85.69 263 THR A N 1
ATOM 2135 C CA . THR A 1 263 ? -28.268 5.727 9.519 1.00 85.69 263 THR A CA 1
ATOM 2136 C C . THR A 1 263 ? -28.644 6.898 8.612 1.00 85.69 263 THR A C 1
ATOM 2138 O O . THR A 1 263 ? -28.020 7.964 8.663 1.00 85.69 263 THR A O 1
ATOM 2141 N N . VAL A 1 264 ? -29.688 6.757 7.793 1.00 78.44 264 VAL A N 1
ATOM 2142 C CA . VAL A 1 264 ? -30.150 7.832 6.884 1.00 78.44 264 VAL A CA 1
ATOM 2143 C C . VAL A 1 264 ? -30.501 9.119 7.652 1.00 78.44 264 VAL A C 1
ATOM 2145 O O . VAL A 1 264 ? -30.271 10.232 7.170 1.00 78.44 264 VAL A O 1
ATOM 2148 N N . SER A 1 265 ? -31.013 8.984 8.878 1.00 76.50 265 SER A N 1
ATOM 2149 C CA . SER A 1 265 ? -31.328 10.106 9.769 1.00 76.50 265 SER A CA 1
ATOM 2150 C C . SER A 1 265 ? -30.087 10.916 10.161 1.00 76.50 265 SER A C 1
ATOM 2152 O O . SER A 1 265 ? -30.142 12.148 10.144 1.00 76.50 265 SER A O 1
ATOM 2154 N N . SER A 1 266 ? -28.956 10.258 10.437 1.00 68.88 266 SER A N 1
ATOM 2155 C CA . SER A 1 266 ? -27.697 10.936 10.777 1.00 68.88 266 SER A CA 1
ATOM 2156 C C . SER A 1 266 ? -27.142 11.761 9.613 1.00 68.88 266 SER A C 1
ATOM 2158 O O . SER A 1 266 ? -26.681 12.885 9.821 1.00 68.88 266 SER A O 1
ATOM 2160 N N . ILE A 1 267 ? -27.273 11.263 8.378 1.00 69.12 267 ILE A N 1
ATOM 2161 C CA . ILE A 1 267 ? -26.848 11.980 7.167 1.00 69.12 267 ILE A CA 1
ATOM 2162 C C . ILE A 1 267 ? -27.683 13.252 6.990 1.00 69.12 267 ILE A C 1
ATOM 2164 O O . ILE A 1 267 ? -27.126 14.337 6.815 1.00 69.12 267 ILE A O 1
ATOM 2168 N N . LYS A 1 268 ? -29.015 13.147 7.104 1.00 71.31 268 LYS A N 1
ATOM 2169 C CA . LYS A 1 268 ? -29.913 14.311 7.011 1.00 71.31 268 LYS A CA 1
ATOM 2170 C C . LYS A 1 268 ? -29.598 15.359 8.081 1.00 71.31 268 LYS A C 1
ATOM 2172 O O . LYS A 1 268 ? -29.509 16.541 7.763 1.00 71.31 268 LYS A O 1
ATOM 2177 N N . GLN A 1 269 ? -29.373 14.946 9.330 1.00 70.69 269 GLN A N 1
ATOM 2178 C CA . GLN A 1 269 ? -29.033 15.875 10.415 1.00 70.69 269 GLN A CA 1
ATOM 2179 C C . GLN A 1 269 ? -27.678 16.567 10.208 1.00 70.69 269 GLN A C 1
ATOM 2181 O O . GLN A 1 269 ? -27.561 17.766 10.470 1.00 70.69 269 GLN A O 1
ATOM 2186 N N . ALA A 1 270 ? -26.664 15.848 9.716 1.00 70.56 270 ALA A N 1
ATOM 2187 C CA . ALA A 1 270 ? -25.355 16.427 9.417 1.00 70.56 270 ALA A CA 1
ATOM 2188 C C . ALA A 1 270 ? -25.425 17.466 8.285 1.00 70.56 270 ALA A C 1
ATOM 2190 O O . ALA A 1 270 ? -24.787 18.518 8.378 1.00 70.56 270 ALA A O 1
ATOM 2191 N N . LEU A 1 271 ? -26.226 17.200 7.246 1.00 69.38 271 LEU A N 1
ATOM 2192 C CA . LEU A 1 271 ? -26.466 18.147 6.154 1.00 69.38 271 LEU A CA 1
ATOM 2193 C C . LEU A 1 271 ? -27.206 19.401 6.645 1.00 69.38 271 LEU A C 1
ATOM 2195 O O . LEU A 1 271 ? -26.801 20.514 6.317 1.00 69.38 271 LEU A O 1
ATOM 2199 N N . LEU A 1 272 ? -28.225 19.239 7.494 1.00 68.88 272 LEU A N 1
ATOM 2200 C CA . LEU A 1 272 ? -29.001 20.361 8.033 1.00 68.88 272 LEU A CA 1
ATOM 2201 C C . LEU A 1 272 ? -28.170 21.272 8.950 1.00 68.88 272 LEU A C 1
ATOM 2203 O O . LEU A 1 272 ? -28.258 22.492 8.831 1.00 68.88 272 LEU A O 1
ATOM 2207 N N . ARG A 1 273 ? -27.302 20.722 9.812 1.00 69.06 273 ARG A N 1
ATOM 2208 C CA . ARG A 1 273 ? -26.442 21.540 10.696 1.00 69.06 273 ARG A CA 1
ATOM 2209 C C . ARG A 1 273 ? -25.461 22.435 9.938 1.00 69.06 273 ARG A C 1
ATOM 2211 O O . ARG A 1 273 ? -25.139 23.508 10.432 1.00 69.06 273 ARG A O 1
ATOM 2218 N N . LYS A 1 274 ? -25.002 22.016 8.755 1.00 60.41 274 LYS A N 1
ATOM 2219 C CA . LYS A 1 274 ? -24.122 22.834 7.906 1.00 60.41 274 LYS A CA 1
ATOM 2220 C C . LYS A 1 274 ? -24.855 23.936 7.139 1.00 60.41 274 LYS A C 1
ATOM 2222 O O . LYS A 1 274 ? -24.194 24.845 6.671 1.00 60.41 274 LYS A O 1
ATOM 2227 N N . SER A 1 275 ? -26.181 23.863 7.003 1.00 60.12 275 SER A N 1
ATOM 2228 C CA . SER A 1 275 ? -26.972 24.884 6.293 1.00 60.12 275 SER A CA 1
ATOM 2229 C C . SER A 1 275 ? -27.343 26.106 7.144 1.00 60.12 275 SER A C 1
ATOM 2231 O O . SER A 1 275 ? -27.896 27.064 6.620 1.00 60.12 275 SER A O 1
ATOM 2233 N N . ILE A 1 276 ? -27.066 26.062 8.452 1.00 59.34 276 ILE A N 1
ATOM 2234 C CA . ILE A 1 276 ? -27.465 27.090 9.433 1.00 59.34 276 ILE A CA 1
ATOM 2235 C C . ILE A 1 276 ? -26.242 27.900 9.930 1.00 59.34 276 ILE A C 1
ATOM 2237 O O . ILE A 1 276 ? -26.383 28.799 10.754 1.00 59.34 276 ILE A O 1
ATOM 2241 N N . GLN A 1 277 ? -25.038 27.602 9.430 1.00 47.00 277 GLN A N 1
ATOM 2242 C CA . GLN A 1 277 ? -23.806 28.361 9.687 1.00 47.00 277 GLN A CA 1
ATOM 2243 C C . GLN A 1 277 ? -23.352 29.067 8.417 1.00 47.00 277 GLN A C 1
ATOM 2245 O O . GLN A 1 277 ? -22.865 30.208 8.549 1.00 47.00 277 GLN A O 1
#

Solvent-accessible surface area (backbone atoms only — not comparable to full-atom values): 14959 Å² total; per-residue (Å²): 138,76,88,84,73,79,76,77,81,73,74,83,65,86,53,50,74,44,45,38,58,56,35,44,37,51,18,52,51,39,46,49,49,40,52,53,50,16,47,50,35,30,76,75,64,39,86,70,59,74,86,72,29,72,48,24,73,55,57,55,40,76,61,80,63,68,29,42,56,39,56,58,15,43,72,53,40,51,60,48,43,52,56,23,49,53,34,43,48,51,20,51,51,47,44,49,52,48,51,52,52,29,37,78,70,66,44,29,59,67,73,58,48,54,53,46,50,53,48,49,52,49,31,50,49,17,59,58,44,36,54,44,40,52,75,36,54,64,59,59,78,94,69,30,32,58,71,25,46,50,26,53,54,41,32,54,55,22,51,46,45,51,47,45,44,53,46,49,48,32,63,68,41,40,50,41,56,72,55,67,53,61,76,65,56,59,55,53,50,52,52,48,44,52,54,51,43,54,42,50,52,50,50,52,51,53,48,50,33,32,77,67,70,31,80,86,55,78,85,42,74,68,52,24,53,50,51,47,50,42,49,53,50,44,50,42,59,69,48,51,50,53,43,53,53,28,51,48,42,57,68,81,35,51,92,55,57,69,70,44,78,45,46,69,66,58,55,53,51,57,56,53,63,64,73,78,113

Sequence (277 aa):
MRNLFSKRTQSDSDDLTLVVEKLRLRAYASFLVVVLVGILLTNLFANIDLNDSLLMQVFGFNNICVYFDYPPSTYVLPFLWAITLVLMLQYMVAHWLQMSAQVEQGTLNRKLYVILTRMKLFEAFTVVSFSTIFAVSPEGWNHTLFIHTAPFFLLQVGLISQAISNTLHGTKSGYWRRLGLPAWFNKTAIVYCILFSIIVFFKILSATNAMAGSPWWHQTDLLKRVAQGFDRMFFFLAVVVPMVKMAYLAYYRSDKLEVVHLTVSSIKQALLRKSIQ

pLDDT: mean 92.77, std 12.69, range [39.56, 98.75]

Secondary structure (DSSP, 8-state):
---------------EEEEHHHHHHHHHHHHHHHHHHHHHHHHHHS---GGG-HHHHHHSS--GGGGTSSTTHHHHHHHHHHHHHHHHHHHHHHHHHHHHHHHHTTSS-HHHHHHHHHHHHHHHHHHHHHTHHHHS---IIIIIHHHHHHHHHHHHHHHHHHHHHHHHHHHHSSHHHHTT--HHHHHHHHHHHHHHHHHHHHHHHHHHHHHTTSSSS---HHHHHHHHHHHHHHHIIIIIHHHHHHHHHHHHSGGG--EEEE-HHHHHHHHHHHT--

Nearest PDB structures (foldseek):
  3j9t-assembly1_R  TM=4.045E-01  e=2.209E+00  Saccharomyces cerevisiae
  7u8p-assembly1_m  TM=2.421E-01  e=2.209E+00  Sus scrofa
  7u8p-assembly1_o  TM=2.830E-01  e=5.087E+00  Sus scrofa
  3ja6-assembly1_I  TM=2.295E-01  e=8.085E+00  Escherichia coli
  3aou-assembly1_B  TM=1.820E-01  e=4.226E+00  Enterococcus hirae

Mean predicted aligned error: 5.1 Å

Radius of gyration: 21.97 Å; Cα contacts (8 Å, |Δi|>4): 286; chains: 1; bounding box: 66×54×55 Å

Foldseek 3Di:
DDPPDPPPPPPPQVKDKDFLLVLVLVLLVLVVVLLVVLQVQCVPPQPDDLCPDLCCVQQVHDFSLVSCQGPPNLVPSLVSLVVSLVSLLVSLVQVLLVQVVLVVVVLADPVLNVVLNVLSVLLNVLSVLLSQLSVFHDDDLPDCVCSNCVSVLSNLVSLLSVLVSCLCCCPRSVLVVLLVHDPVVSVVSVVLSVVSVVLSVLLVVSSVCSSVVNPPHDCDPVNSVVNVVSSVVNCCSSRVVSNVVSVCCCPVSVVRGDMDIDGPVVVVVVVVVVVVD